Protein AF-A0A2D9DMQ2-F1 (afdb_monomer_lite)

Secondary structure (DSSP, 8-state):
---------------------PPPPHHHHHHHHHHH-GGGGGT--GGGT-EEETTEEE-EEEEE-SS-EEEEETBTTEEEEEEEE-TTS-EEE-S---SSHHHHHT-SSTTTT-EE-SB-SEEGGGEEEETTEEEE----BTTBEETTSTT-GGGSB-EEEEEETTEEEEEEEE-TTGGG--S-EEEEEEEEE-TTS-EEEEEEEEESS----B-EE----

Sequence (221 aa):
MRNVKNTFLATFLVLLALACKEKPSEDEKGVAEIADHPENFYGLEKEKFDTIIDGKEVKLYWIKNDDIAVAFTNYGGRIVGLWVPDKTGKMTDVVVGMNSVSGFANATEPYFGATIGRVGNRIAKGKFTLNGTEYSIPKNNNGNTLHGGNKGFQYVVWEAKQPDDKTLVFTYDSPDMEEGFPGNLEVKVTYSVTDDQSILMEYEATTDKATPVNLTNHAFF

Structure (mmCIF, N/CA/C/O backbone):
data_AF-A0A2D9DMQ2-F1
#
_entry.id   AF-A0A2D9DMQ2-F1
#
loop_
_atom_site.group_PDB
_atom_site.id
_atom_site.type_symbol
_atom_site.label_atom_id
_atom_site.label_alt_id
_atom_site.label_comp_id
_atom_site.label_asym_id
_atom_site.label_entity_id
_atom_site.label_seq_id
_atom_site.pdbx_PDB_ins_code
_atom_site.Cartn_x
_atom_site.Cartn_y
_atom_site.Cartn_z
_atom_site.occupancy
_atom_site.B_iso_or_equiv
_atom_site.auth_seq_id
_atom_site.auth_comp_id
_atom_site.auth_asym_id
_atom_site.auth_atom_id
_atom_site.pdbx_PDB_model_num
ATOM 1 N N . MET A 1 1 ? 84.114 -31.722 -63.356 1.00 42.16 1 MET A N 1
ATOM 2 C CA . MET A 1 1 ? 85.008 -30.661 -62.839 1.00 42.16 1 MET A CA 1
ATOM 3 C C . MET A 1 1 ? 84.248 -29.341 -62.747 1.00 42.16 1 MET A C 1
ATOM 5 O O . MET A 1 1 ? 84.087 -28.693 -63.767 1.00 42.16 1 MET A O 1
ATOM 9 N N . ARG A 1 2 ? 83.768 -28.970 -61.554 1.00 39.53 2 ARG A N 1
ATOM 10 C CA . ARG A 1 2 ? 83.887 -27.637 -60.923 1.00 39.53 2 ARG A CA 1
ATOM 11 C C . ARG A 1 2 ? 82.953 -27.581 -59.710 1.00 39.53 2 ARG A C 1
ATOM 13 O O . ARG A 1 2 ? 81.739 -27.633 -59.842 1.00 39.53 2 ARG A O 1
ATOM 20 N N . ASN A 1 3 ? 83.590 -27.515 -58.544 1.00 40.44 3 ASN A N 1
ATOM 21 C CA . ASN A 1 3 ? 83.036 -27.104 -57.257 1.00 40.44 3 ASN A CA 1
ATOM 22 C C . ASN A 1 3 ? 82.439 -25.697 -57.344 1.00 40.44 3 ASN A C 1
ATOM 24 O O . ASN A 1 3 ? 83.072 -24.877 -58.000 1.00 40.44 3 ASN A O 1
ATOM 28 N N . VAL A 1 4 ? 81.394 -25.401 -56.557 1.00 45.28 4 VAL A N 1
ATOM 29 C CA . VAL A 1 4 ? 81.408 -24.349 -55.513 1.00 45.28 4 VAL A CA 1
ATOM 30 C C . VAL A 1 4 ? 80.403 -24.730 -54.406 1.00 45.28 4 VAL A C 1
ATOM 32 O O . VAL A 1 4 ? 79.340 -25.274 -54.678 1.00 45.28 4 VAL A O 1
ATOM 35 N N . LYS A 1 5 ? 80.823 -24.496 -53.156 1.00 45.88 5 LYS A N 1
ATOM 36 C CA . LYS A 1 5 ? 80.161 -24.760 -51.867 1.00 45.88 5 LYS A CA 1
ATOM 37 C C . LYS A 1 5 ? 79.191 -23.633 -51.451 1.00 45.88 5 LYS A C 1
ATOM 39 O O . LYS A 1 5 ? 79.240 -22.552 -52.025 1.00 45.88 5 LYS A O 1
ATOM 44 N N . ASN A 1 6 ? 78.513 -23.872 -50.319 1.00 38.53 6 ASN A N 1
ATOM 45 C CA . ASN A 1 6 ? 77.805 -22.933 -49.424 1.00 38.53 6 ASN A CA 1
ATOM 46 C C . ASN A 1 6 ? 76.307 -22.781 -49.773 1.00 38.53 6 ASN A C 1
ATOM 48 O O . ASN A 1 6 ? 75.955 -22.733 -50.939 1.00 38.53 6 ASN A O 1
ATOM 52 N N . THR A 1 7 ? 75.343 -22.751 -48.850 1.00 47.03 7 THR A N 1
ATOM 53 C CA . THR A 1 7 ? 75.359 -22.447 -47.412 1.00 47.03 7 THR A CA 1
ATOM 54 C C . THR A 1 7 ? 74.087 -23.036 -46.785 1.00 47.03 7 THR A C 1
ATOM 56 O O . THR A 1 7 ? 73.036 -23.054 -47.418 1.00 47.03 7 THR A O 1
ATOM 59 N N . PHE A 1 8 ? 74.177 -23.477 -45.532 1.00 48.94 8 PHE A N 1
ATOM 60 C CA . PHE A 1 8 ? 73.039 -23.740 -44.648 1.00 48.94 8 PHE A CA 1
ATOM 61 C C . PHE A 1 8 ? 72.160 -22.488 -44.486 1.00 48.94 8 PHE A C 1
ATOM 63 O O . PHE A 1 8 ? 72.692 -21.441 -44.125 1.00 48.94 8 PHE A O 1
ATOM 70 N N . LEU A 1 9 ? 70.836 -22.619 -44.628 1.00 42.34 9 LEU A N 1
ATOM 71 C CA . LEU A 1 9 ? 69.881 -21.877 -43.798 1.00 42.34 9 LEU A CA 1
ATOM 72 C C . LEU A 1 9 ? 68.510 -22.569 -43.822 1.00 42.34 9 LEU A C 1
ATOM 74 O O . LEU A 1 9 ? 67.792 -22.534 -44.816 1.00 42.34 9 LEU A O 1
ATOM 78 N N . ALA A 1 10 ? 68.165 -23.228 -42.717 1.00 48.06 10 ALA A N 1
ATOM 79 C CA . ALA A 1 10 ? 66.819 -23.719 -42.465 1.00 48.06 10 ALA A CA 1
ATOM 80 C C . ALA A 1 10 ? 65.942 -22.524 -42.069 1.00 48.06 10 ALA A C 1
ATOM 82 O O . ALA A 1 10 ? 66.167 -21.909 -41.028 1.00 48.06 10 ALA A O 1
ATOM 83 N N . THR A 1 11 ? 64.963 -22.173 -42.899 1.00 43.91 11 THR A N 1
ATOM 84 C CA . THR A 1 11 ? 63.974 -21.144 -42.565 1.00 43.91 11 THR A CA 1
ATOM 85 C C . THR A 1 11 ? 62.744 -21.828 -41.978 1.00 43.91 11 THR A C 1
ATOM 87 O O . THR A 1 11 ? 61.941 -22.425 -42.690 1.00 43.91 11 THR A O 1
ATOM 90 N N . PHE A 1 12 ? 62.629 -21.776 -40.653 1.00 43.22 12 PHE A N 1
ATOM 91 C CA . PHE A 1 12 ? 61.443 -22.179 -39.904 1.00 43.22 12 PHE A CA 1
ATOM 92 C C . PHE A 1 12 ? 60.404 -21.055 -40.048 1.00 43.22 12 PHE A C 1
ATOM 94 O O . PHE A 1 12 ? 60.559 -19.987 -39.457 1.00 43.22 12 PHE A O 1
ATOM 101 N N . LEU A 1 13 ? 59.379 -21.249 -40.881 1.00 38.81 13 LEU A N 1
ATOM 102 C CA . LEU A 1 13 ? 58.278 -20.294 -41.007 1.00 38.81 13 LEU A CA 1
ATOM 103 C C . LEU A 1 13 ? 57.273 -20.560 -39.874 1.00 38.81 13 LEU A C 1
ATOM 105 O O . LEU A 1 13 ? 56.376 -21.390 -39.999 1.00 38.81 13 LEU A O 1
ATOM 109 N N . VAL A 1 14 ? 57.456 -19.891 -38.735 1.00 44.22 14 VAL A N 1
ATOM 110 C CA . VAL A 1 14 ? 56.459 -19.855 -37.657 1.00 44.22 14 VAL A CA 1
ATOM 111 C C . VAL A 1 14 ? 55.349 -18.896 -38.087 1.00 44.22 14 VAL A C 1
ATOM 113 O O . VAL A 1 14 ? 55.521 -17.680 -38.027 1.00 44.22 14 VAL A O 1
ATOM 116 N N . LEU A 1 15 ? 54.207 -19.427 -38.531 1.00 42.84 15 LEU A N 1
ATOM 117 C CA . LEU A 1 15 ? 52.970 -18.648 -38.603 1.00 42.84 15 LEU A CA 1
ATOM 118 C C . LEU A 1 15 ? 52.468 -18.413 -37.172 1.00 42.84 15 LEU A C 1
ATOM 120 O O . LEU A 1 15 ? 51.809 -19.262 -36.577 1.00 42.84 15 LEU A O 1
ATOM 124 N N . LEU A 1 16 ? 52.794 -17.247 -36.614 1.00 43.09 16 LEU A N 1
ATOM 125 C CA . LEU A 1 16 ? 52.079 -16.684 -35.473 1.00 43.09 16 LEU A CA 1
ATOM 126 C C . LEU A 1 16 ? 50.679 -16.283 -35.949 1.00 43.09 16 LEU A C 1
ATOM 128 O O . LEU A 1 16 ? 50.48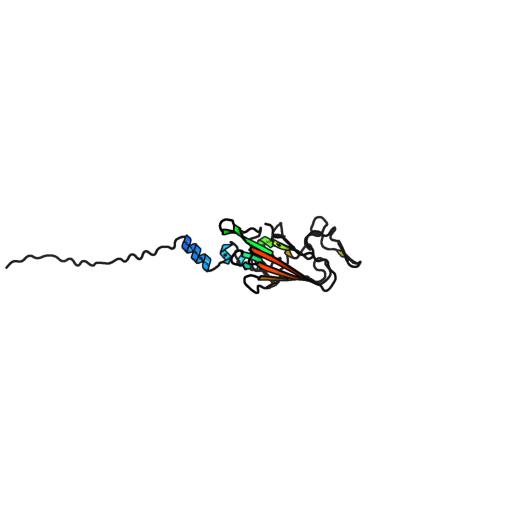1 -15.201 -36.497 1.00 43.09 16 LEU A O 1
ATOM 132 N N . ALA A 1 17 ? 49.701 -17.163 -35.741 1.00 44.16 17 ALA A N 1
ATOM 133 C CA . ALA A 1 17 ? 48.307 -16.755 -35.715 1.00 44.16 17 ALA A CA 1
ATOM 134 C C . ALA A 1 17 ? 48.119 -15.856 -34.483 1.00 44.16 17 ALA A C 1
ATOM 136 O O . ALA A 1 17 ? 47.956 -16.340 -33.362 1.00 44.16 17 ALA A O 1
ATOM 137 N N . LEU A 1 18 ? 48.192 -14.537 -34.680 1.00 42.16 18 LEU A N 1
ATOM 138 C CA . LEU A 1 18 ? 47.637 -13.585 -33.727 1.00 42.16 18 LEU A CA 1
ATOM 139 C C . LEU A 1 18 ? 46.124 -13.809 -33.699 1.00 42.16 18 LEU A C 1
ATOM 141 O O . LEU A 1 18 ? 45.383 -13.280 -34.522 1.00 42.16 18 LEU A O 1
ATOM 145 N N . ALA A 1 19 ? 45.670 -14.624 -32.751 1.00 41.38 19 ALA A N 1
ATOM 146 C CA . ALA A 1 19 ? 44.297 -14.569 -32.295 1.00 41.38 19 ALA A CA 1
ATOM 147 C C . ALA A 1 19 ? 44.114 -13.202 -31.625 1.00 41.38 19 ALA A C 1
ATOM 149 O O . ALA A 1 19 ? 44.483 -13.013 -30.464 1.00 41.38 19 ALA A O 1
ATOM 150 N N . CYS A 1 20 ? 43.588 -12.232 -32.375 1.00 34.97 20 CYS A N 1
ATOM 151 C CA . CYS A 1 20 ? 42.972 -11.053 -31.789 1.00 34.97 20 CYS A CA 1
ATOM 152 C C . CYS A 1 20 ? 41.821 -11.549 -30.915 1.00 34.97 20 CYS A C 1
ATOM 154 O O . CYS A 1 20 ? 40.726 -11.827 -31.392 1.00 34.97 20 CYS A O 1
ATOM 156 N N . LYS A 1 21 ? 42.093 -11.720 -29.623 1.00 46.88 21 LYS A N 1
ATOM 157 C CA . LYS A 1 21 ? 41.050 -11.784 -28.61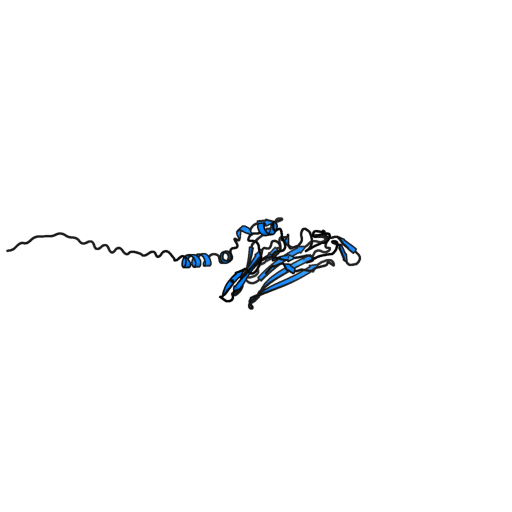2 1.00 46.88 21 LYS A CA 1
ATOM 158 C C . LYS A 1 21 ? 40.558 -10.347 -28.483 1.00 46.88 21 LYS A C 1
ATOM 160 O O . LYS A 1 21 ? 41.133 -9.568 -27.723 1.00 46.88 21 LYS A O 1
ATOM 165 N N . GLU A 1 22 ? 39.594 -9.969 -29.319 1.00 48.53 22 GLU A N 1
ATOM 166 C CA . GLU A 1 22 ? 38.870 -8.718 -29.128 1.00 48.53 22 GLU A CA 1
ATOM 167 C C . GLU A 1 22 ? 38.334 -8.742 -27.696 1.00 48.53 22 GLU A C 1
ATOM 169 O O . GLU A 1 22 ? 37.648 -9.673 -27.269 1.00 48.53 22 GLU A O 1
ATOM 174 N N . LYS A 1 23 ? 38.776 -7.768 -26.896 1.00 46.59 23 LYS A N 1
ATOM 175 C CA . LYS A 1 23 ? 38.095 -7.470 -25.643 1.00 46.59 23 LYS A CA 1
ATOM 176 C C . LYS A 1 23 ? 36.685 -7.055 -26.059 1.00 46.59 23 LYS A C 1
ATOM 178 O O . LYS A 1 23 ? 36.603 -6.187 -26.928 1.00 46.59 23 LYS A O 1
ATOM 183 N N . PRO A 1 24 ? 35.628 -7.620 -25.454 1.00 44.12 24 PRO A N 1
ATOM 184 C CA . PRO A 1 24 ? 34.285 -7.131 -25.711 1.00 44.12 24 PRO A CA 1
ATOM 185 C C . PRO A 1 24 ? 34.290 -5.625 -25.466 1.00 44.12 24 PRO A C 1
ATOM 187 O O . PRO A 1 24 ? 34.904 -5.166 -24.486 1.00 44.12 24 PRO A O 1
ATOM 190 N N . SER A 1 25 ? 33.681 -4.870 -26.378 1.00 40.88 25 SER A N 1
ATOM 191 C CA . SER A 1 25 ? 33.472 -3.440 -26.179 1.00 40.88 25 SER A CA 1
ATOM 192 C C . SER A 1 25 ? 32.701 -3.222 -24.870 1.00 40.88 25 SER A C 1
ATOM 194 O O . SER A 1 25 ? 32.018 -4.123 -24.375 1.00 40.88 25 SER A O 1
ATOM 196 N N . GLU A 1 26 ? 32.831 -2.042 -24.262 1.00 48.12 26 GLU A N 1
ATOM 197 C CA . GLU A 1 26 ? 32.054 -1.706 -23.058 1.00 48.12 26 GLU A CA 1
ATOM 198 C C . GLU A 1 26 ? 30.541 -1.873 -23.298 1.00 48.12 26 GLU A C 1
ATOM 200 O O . GLU A 1 26 ? 29.829 -2.306 -22.394 1.00 48.12 26 GLU A O 1
ATOM 205 N N . ASP A 1 27 ? 30.093 -1.680 -24.544 1.00 42.78 27 ASP A N 1
ATOM 206 C CA . ASP A 1 27 ? 28.718 -1.924 -24.984 1.00 42.78 27 ASP A CA 1
ATOM 207 C C . ASP A 1 27 ? 28.327 -3.416 -24.933 1.00 42.78 27 ASP A C 1
ATOM 209 O O . ASP A 1 27 ? 27.246 -3.753 -24.457 1.00 42.78 27 ASP A O 1
ATOM 213 N N . GLU A 1 28 ? 29.201 -4.340 -25.350 1.00 42.97 28 GLU A N 1
ATOM 214 C CA . GLU A 1 28 ? 28.915 -5.786 -25.322 1.00 42.97 28 GLU A CA 1
ATOM 215 C C . GLU A 1 28 ? 28.949 -6.385 -23.909 1.00 42.97 28 GLU A C 1
ATOM 217 O O . GLU A 1 28 ? 28.201 -7.319 -23.615 1.00 42.97 28 GLU A O 1
ATOM 222 N N . LYS A 1 29 ? 29.780 -5.840 -23.008 1.00 41.59 29 LYS A N 1
ATOM 223 C CA . LYS A 1 29 ? 29.735 -6.208 -21.582 1.00 41.59 29 LYS A CA 1
ATOM 224 C C . LYS A 1 29 ? 28.434 -5.772 -20.925 1.00 41.59 29 LYS A C 1
ATOM 226 O O . LYS A 1 29 ? 27.872 -6.557 -20.167 1.00 41.59 29 LYS A O 1
ATOM 231 N N . GLY A 1 30 ? 27.963 -4.567 -21.252 1.00 42.66 30 GLY A N 1
ATOM 232 C CA . GLY A 1 30 ? 26.652 -4.092 -20.830 1.00 42.66 30 GLY A CA 1
ATOM 233 C C . GLY A 1 30 ? 25.570 -5.074 -21.266 1.00 42.66 30 GLY A C 1
ATOM 234 O O . GLY A 1 30 ? 24.846 -5.591 -20.430 1.00 42.66 30 GLY A O 1
ATOM 235 N N . VAL A 1 31 ? 25.519 -5.429 -22.552 1.00 43.03 31 VAL A N 1
ATOM 236 C CA . VAL A 1 31 ? 24.490 -6.333 -23.107 1.00 43.03 31 VAL A CA 1
ATOM 237 C C . VAL A 1 31 ? 24.514 -7.742 -22.490 1.00 43.03 31 VAL A C 1
ATOM 239 O O . VAL A 1 31 ? 23.454 -8.337 -22.304 1.00 43.03 31 VAL A O 1
ATOM 242 N N . ALA A 1 32 ? 25.686 -8.277 -22.137 1.00 39.81 32 ALA A N 1
ATOM 243 C CA . ALA A 1 32 ? 25.797 -9.598 -21.512 1.00 39.81 32 ALA A CA 1
ATOM 244 C C . ALA A 1 32 ? 25.398 -9.615 -20.019 1.00 39.81 32 ALA A C 1
ATOM 246 O O . ALA A 1 32 ? 24.754 -10.569 -19.593 1.00 39.81 32 ALA A O 1
ATOM 247 N N . GLU A 1 33 ? 25.710 -8.571 -19.235 1.00 37.56 33 GLU A N 1
ATOM 248 C CA . GLU A 1 33 ? 25.197 -8.423 -17.854 1.00 37.56 33 GLU A CA 1
ATOM 249 C C . GLU A 1 33 ? 23.680 -8.171 -17.826 1.00 37.56 33 GLU A C 1
ATOM 251 O O . GLU A 1 33 ? 22.980 -8.654 -16.936 1.00 37.56 33 GLU A O 1
ATOM 256 N N . ILE A 1 34 ? 23.160 -7.461 -18.833 1.00 43.91 34 ILE A N 1
ATOM 257 C CA . ILE A 1 34 ? 21.730 -7.167 -19.012 1.00 43.91 34 ILE A CA 1
ATOM 258 C C . ILE A 1 34 ? 20.894 -8.447 -19.193 1.00 43.91 34 ILE A C 1
ATOM 260 O O . ILE A 1 34 ? 19.733 -8.484 -18.784 1.00 43.91 34 ILE A O 1
ATOM 264 N N . ALA A 1 35 ? 21.464 -9.491 -19.798 1.00 44.84 35 ALA A N 1
ATOM 265 C CA . ALA A 1 35 ? 20.748 -10.725 -20.115 1.00 44.84 35 ALA A CA 1
ATOM 266 C C . ALA A 1 35 ? 20.583 -11.681 -18.918 1.00 44.84 35 ALA A C 1
ATOM 268 O O . ALA A 1 35 ? 19.632 -12.461 -18.912 1.00 44.84 35 ALA A O 1
ATOM 269 N N . ASP A 1 36 ? 21.469 -11.618 -17.917 1.00 41.41 36 ASP A N 1
ATOM 270 C CA . ASP A 1 36 ? 21.452 -12.544 -16.772 1.00 41.41 36 ASP A CA 1
ATOM 271 C C . ASP A 1 36 ? 20.584 -12.040 -15.598 1.00 41.41 36 ASP A C 1
ATOM 273 O O . ASP A 1 36 ? 20.064 -12.860 -14.842 1.00 41.41 36 ASP A O 1
ATOM 277 N N . HIS A 1 37 ? 20.363 -10.719 -15.461 1.00 48.84 37 HIS A N 1
ATOM 278 C CA . HIS A 1 37 ? 19.577 -10.115 -14.366 1.00 48.84 37 HIS A CA 1
ATOM 279 C C . HIS A 1 37 ? 18.815 -8.840 -14.798 1.00 48.84 37 HIS A C 1
ATOM 281 O O . HIS A 1 37 ? 19.264 -7.723 -14.516 1.00 48.84 37 HIS A O 1
ATOM 287 N N . PRO A 1 38 ? 17.637 -8.955 -15.444 1.00 48.62 38 PRO A N 1
ATOM 288 C CA . PRO A 1 38 ? 16.866 -7.799 -15.915 1.00 48.62 38 PRO A CA 1
ATOM 289 C C . PRO A 1 38 ? 16.368 -6.876 -14.784 1.00 48.62 38 PRO A C 1
ATOM 291 O O . PRO A 1 38 ? 16.027 -5.726 -15.045 1.00 48.62 38 PRO A O 1
ATOM 294 N N . GLU A 1 39 ? 16.357 -7.331 -13.526 1.00 52.25 39 GLU A N 1
ATOM 295 C CA . GLU A 1 39 ? 16.009 -6.503 -12.355 1.00 52.25 39 GLU A CA 1
ATOM 296 C C . GLU A 1 39 ? 17.092 -5.483 -11.952 1.00 52.25 39 GLU A C 1
ATOM 298 O O . GLU A 1 39 ? 16.765 -4.440 -11.383 1.00 52.25 39 GLU A O 1
ATOM 303 N N . ASN A 1 40 ? 18.362 -5.705 -12.313 1.00 54.50 40 ASN A N 1
ATOM 304 C CA . ASN A 1 40 ? 19.435 -4.737 -12.046 1.00 54.50 40 ASN A CA 1
ATOM 305 C C . ASN A 1 40 ? 19.391 -3.526 -12.995 1.00 54.50 40 ASN A C 1
ATOM 307 O O . ASN A 1 40 ? 20.018 -2.500 -12.723 1.00 54.50 40 ASN A O 1
ATOM 311 N N . PHE A 1 41 ? 18.618 -3.614 -14.083 1.00 56.47 41 PHE A N 1
ATOM 312 C CA . PHE A 1 41 ? 18.483 -2.568 -15.104 1.00 56.47 41 PHE A CA 1
ATOM 313 C C . PHE A 1 41 ? 17.887 -1.264 -14.554 1.00 56.47 41 PHE A C 1
ATOM 315 O O . PHE A 1 41 ? 18.093 -0.179 -15.096 1.00 56.47 41 PHE A O 1
ATOM 322 N N . TYR A 1 42 ? 17.168 -1.381 -13.445 1.00 74.25 42 TYR A N 1
ATOM 323 C CA . TYR A 1 42 ? 16.416 -0.303 -12.828 1.00 74.25 42 TYR A CA 1
ATOM 324 C C . TYR A 1 42 ? 17.061 0.227 -11.537 1.00 74.25 42 TYR A C 1
ATOM 326 O O . TYR A 1 42 ? 16.472 1.052 -10.844 1.00 74.25 42 TYR A O 1
ATOM 334 N N . GLY A 1 43 ? 18.288 -0.208 -11.217 1.00 83.31 43 GLY A N 1
ATOM 335 C CA . GLY A 1 43 ? 19.068 0.322 -10.092 1.00 83.31 43 GLY A CA 1
ATOM 336 C C . GLY A 1 43 ? 18.556 -0.078 -8.702 1.00 83.31 43 GLY A C 1
ATOM 337 O O . GLY A 1 43 ? 18.944 0.541 -7.709 1.00 83.31 43 GLY A O 1
ATOM 338 N N . LEU A 1 44 ? 17.697 -1.099 -8.619 1.00 92.69 44 LEU A N 1
ATOM 339 C CA . LEU A 1 44 ? 17.220 -1.674 -7.364 1.00 92.69 44 LEU A CA 1
ATOM 340 C C . LEU A 1 44 ? 17.953 -2.985 -7.072 1.00 92.69 44 LEU A C 1
ATOM 342 O O . LEU A 1 44 ? 17.868 -3.938 -7.836 1.00 92.69 44 LEU A O 1
ATOM 346 N N . GLU A 1 45 ? 18.638 -3.040 -5.933 1.00 93.44 45 GLU A N 1
ATOM 347 C CA . GLU A 1 45 ? 19.292 -4.258 -5.445 1.00 93.44 45 GLU A CA 1
ATOM 348 C C . GLU A 1 45 ? 18.293 -5.055 -4.600 1.00 93.44 45 GLU A C 1
ATOM 350 O O . GLU A 1 45 ? 17.852 -4.582 -3.547 1.00 93.44 45 GLU A O 1
ATOM 355 N N . LYS A 1 46 ? 17.924 -6.261 -5.044 1.00 93.12 46 LYS A N 1
ATOM 356 C CA . LYS A 1 46 ? 16.921 -7.110 -4.380 1.00 93.12 46 LYS A CA 1
ATOM 357 C C . LYS A 1 46 ? 17.257 -7.376 -2.910 1.00 93.12 46 LYS A C 1
ATOM 359 O O . LYS A 1 46 ? 16.378 -7.331 -2.052 1.00 93.12 46 LYS A O 1
ATOM 364 N N . GLU A 1 47 ? 18.534 -7.555 -2.598 1.00 95.62 47 GLU A N 1
ATOM 365 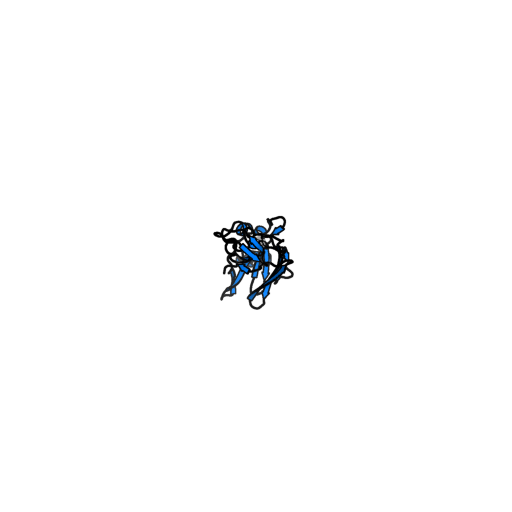C CA . GLU A 1 47 ? 19.046 -7.854 -1.259 1.00 95.62 47 GLU A CA 1
ATOM 366 C C . GLU A 1 47 ? 18.756 -6.725 -0.258 1.00 95.62 47 GLU A C 1
ATOM 368 O O . GLU A 1 47 ? 18.666 -6.962 0.944 1.00 95.62 47 GLU A O 1
ATOM 373 N N . LYS A 1 48 ? 18.560 -5.486 -0.735 1.00 96.75 48 LYS A N 1
ATOM 374 C CA . LYS A 1 48 ? 18.159 -4.341 0.103 1.00 96.75 48 LYS A CA 1
ATOM 375 C C . LYS A 1 48 ? 16.680 -4.366 0.500 1.00 96.75 48 LYS A C 1
ATOM 377 O O . LYS A 1 48 ? 16.245 -3.537 1.311 1.00 96.75 48 LYS A O 1
ATOM 382 N N . PHE A 1 49 ? 15.913 -5.289 -0.072 1.00 97.62 49 PHE A N 1
ATOM 383 C CA . PHE A 1 49 ? 14.512 -5.528 0.245 1.00 97.62 49 PHE A CA 1
ATOM 384 C C . PHE A 1 49 ? 14.279 -6.860 0.955 1.00 97.62 49 PHE A C 1
ATOM 386 O O . PHE A 1 49 ? 13.252 -6.992 1.613 1.00 97.62 49 PHE A O 1
ATOM 393 N N . ASP A 1 50 ? 15.231 -7.791 0.886 1.00 97.31 50 ASP A N 1
ATOM 394 C CA . ASP A 1 50 ? 15.157 -9.088 1.555 1.00 97.31 50 ASP A CA 1
ATOM 395 C C . ASP A 1 50 ? 15.435 -8.942 3.062 1.00 97.31 50 ASP A C 1
ATOM 397 O O . ASP A 1 50 ? 16.573 -8.827 3.521 1.00 97.31 50 ASP A O 1
ATOM 401 N N . THR A 1 51 ? 14.368 -8.924 3.861 1.00 97.62 51 THR A N 1
ATOM 402 C CA . THR A 1 51 ? 14.448 -8.834 5.326 1.00 97.62 51 THR A CA 1
ATOM 403 C C . THR A 1 51 ? 13.248 -9.507 5.994 1.00 97.62 51 THR A C 1
ATOM 405 O O . THR A 1 51 ? 12.353 -10.021 5.326 1.00 97.62 51 THR A O 1
ATOM 408 N N . ILE A 1 52 ? 13.221 -9.513 7.326 1.00 97.75 52 ILE A N 1
ATOM 409 C CA . ILE A 1 52 ? 12.090 -9.979 8.127 1.00 97.75 52 ILE A CA 1
ATOM 410 C C . ILE A 1 52 ? 11.616 -8.832 9.018 1.00 97.75 52 ILE A C 1
ATOM 412 O O . ILE A 1 52 ? 12.392 -8.289 9.806 1.00 97.75 52 ILE A O 1
ATOM 416 N N . ILE A 1 53 ? 10.331 -8.490 8.924 1.00 96.62 53 ILE A N 1
ATOM 417 C CA . ILE A 1 53 ? 9.663 -7.514 9.793 1.00 96.62 53 ILE A CA 1
ATOM 418 C C . ILE A 1 53 ? 8.464 -8.210 10.432 1.00 96.62 53 ILE A C 1
ATOM 420 O O . ILE A 1 53 ? 7.673 -8.845 9.741 1.00 96.62 53 ILE A O 1
ATOM 424 N N . ASP A 1 54 ? 8.364 -8.138 11.762 1.00 93.94 54 ASP A N 1
ATOM 425 C CA . ASP A 1 54 ? 7.296 -8.773 12.548 1.00 93.94 54 ASP A CA 1
ATOM 426 C C . ASP A 1 54 ? 7.084 -10.267 12.218 1.00 93.94 54 ASP A C 1
ATOM 428 O O . ASP A 1 54 ? 5.970 -10.784 12.210 1.00 93.94 54 ASP A O 1
ATOM 432 N N . GLY A 1 55 ? 8.184 -10.976 11.937 1.00 96.81 55 GLY A N 1
ATOM 433 C CA . GLY A 1 55 ? 8.176 -12.406 11.610 1.00 96.81 55 GLY A CA 1
ATOM 434 C C . GLY A 1 55 ? 7.742 -12.743 10.180 1.00 96.81 55 GLY A C 1
ATOM 435 O O . GLY A 1 55 ? 7.657 -13.924 9.852 1.00 96.81 55 GLY A O 1
ATOM 436 N N . LYS A 1 56 ? 7.498 -11.740 9.328 1.00 97.88 56 LYS A N 1
ATOM 437 C CA . LYS A 1 56 ? 7.118 -11.910 7.923 1.00 97.88 56 LYS A CA 1
ATOM 438 C C . LYS A 1 56 ? 8.254 -11.520 6.988 1.00 97.88 56 LYS A C 1
ATOM 440 O O . LYS A 1 56 ? 8.949 -10.532 7.226 1.00 97.88 56 LYS A O 1
ATOM 445 N N . GLU A 1 57 ? 8.421 -12.286 5.915 1.00 98.19 57 GLU A N 1
ATOM 446 C CA . GLU A 1 57 ? 9.393 -11.969 4.871 1.00 98.19 57 GLU A CA 1
ATOM 447 C C . GLU A 1 57 ? 8.958 -10.722 4.101 1.00 98.19 57 GLU A C 1
ATOM 449 O O . GLU A 1 57 ? 7.819 -10.607 3.641 1.00 98.19 57 GLU A O 1
ATOM 454 N N . VAL A 1 58 ? 9.898 -9.803 3.926 1.00 98.69 58 VAL A N 1
ATOM 455 C CA . VAL A 1 58 ? 9.767 -8.654 3.039 1.00 98.69 58 VAL A CA 1
ATOM 456 C C . VAL A 1 58 ? 10.648 -8.899 1.826 1.00 98.69 58 VAL A C 1
ATOM 458 O O . VAL A 1 58 ? 11.762 -9.399 1.976 1.00 98.69 58 VAL A O 1
ATOM 461 N N . LYS A 1 59 ? 10.128 -8.600 0.63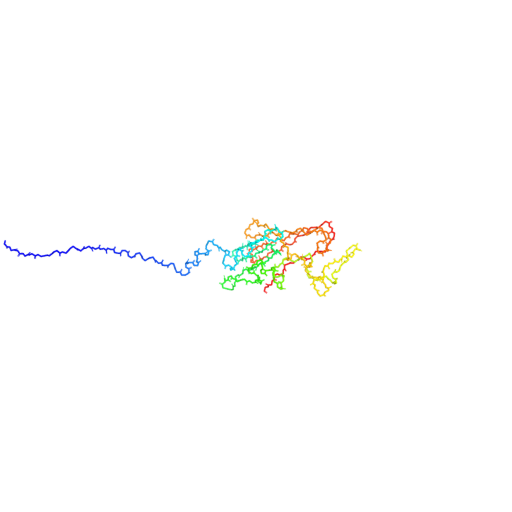4 1.00 98.12 59 LYS A N 1
ATOM 462 C CA . LYS A 1 59 ? 10.812 -8.818 -0.647 1.00 98.12 59 LYS A CA 1
ATOM 463 C C . LYS A 1 59 ? 10.521 -7.691 -1.634 1.00 98.12 59 LYS A C 1
ATOM 465 O O . LYS A 1 59 ? 9.613 -6.877 -1.424 1.00 98.12 59 LYS A O 1
ATOM 470 N N . LEU A 1 60 ? 11.294 -7.682 -2.717 1.00 98.19 60 LEU A N 1
ATOM 471 C CA . LEU A 1 60 ? 11.027 -6.929 -3.940 1.00 98.19 60 LEU A CA 1
ATOM 472 C C . LEU A 1 60 ? 10.261 -7.814 -4.939 1.00 98.19 60 LEU A C 1
ATOM 474 O O . LEU A 1 60 ? 10.600 -8.985 -5.115 1.00 98.19 60 LEU A O 1
ATOM 478 N N . TYR A 1 61 ? 9.258 -7.246 -5.598 1.00 98.12 61 TYR A N 1
ATOM 479 C CA . TYR A 1 61 ? 8.423 -7.888 -6.614 1.00 98.12 61 TYR A CA 1
ATOM 480 C C . TYR A 1 61 ? 8.381 -7.016 -7.865 1.00 98.12 61 TYR A C 1
ATOM 482 O O . TYR A 1 61 ? 8.500 -5.795 -7.769 1.00 98.12 61 TYR A O 1
ATOM 490 N N . TRP A 1 62 ? 8.166 -7.633 -9.023 1.00 97.62 62 TRP A N 1
ATOM 491 C CA . TRP A 1 62 ? 8.112 -6.940 -10.306 1.00 97.62 62 TRP A CA 1
ATOM 492 C C . TRP A 1 62 ? 6.917 -7.407 -11.118 1.00 97.62 62 TRP A C 1
ATOM 494 O O . TRP A 1 62 ? 6.693 -8.607 -11.218 1.00 97.62 62 TRP A O 1
ATOM 504 N N . ILE A 1 63 ? 6.211 -6.475 -11.750 1.00 97.75 63 ILE A N 1
ATOM 505 C CA . ILE A 1 63 ? 5.299 -6.774 -12.862 1.00 97.75 63 ILE A CA 1
ATOM 506 C C . ILE A 1 63 ? 5.705 -5.934 -14.069 1.00 97.75 63 ILE A C 1
ATOM 508 O O . ILE A 1 63 ? 6.179 -4.803 -13.914 1.00 97.75 63 ILE A O 1
ATOM 512 N N . LYS A 1 64 ? 5.554 -6.484 -15.271 1.00 95.88 64 LYS A N 1
ATOM 513 C CA . LYS A 1 64 ? 5.980 -5.828 -16.509 1.00 95.88 64 LYS A CA 1
ATOM 514 C C . LYS A 1 64 ? 5.218 -6.329 -17.728 1.00 95.88 64 LYS A C 1
ATOM 516 O O . LYS A 1 64 ? 4.715 -7.450 -17.756 1.00 95.88 64 LYS A O 1
ATOM 521 N N . ASN A 1 65 ? 5.185 -5.499 -18.755 1.00 92.75 65 ASN A N 1
ATOM 522 C CA . ASN A 1 65 ? 4.880 -5.898 -20.123 1.00 92.75 65 ASN A CA 1
ATOM 523 C C . ASN A 1 65 ? 5.981 -5.344 -21.047 1.00 92.75 65 ASN A C 1
ATOM 525 O O . ASN A 1 65 ? 7.058 -4.985 -20.571 1.00 92.75 65 ASN A O 1
ATOM 529 N N . ASP A 1 66 ? 5.726 -5.304 -22.353 1.00 89.62 66 ASP A N 1
ATOM 530 C CA . ASP A 1 66 ? 6.707 -4.812 -23.327 1.00 89.62 66 ASP A CA 1
ATOM 531 C C . ASP A 1 66 ? 6.955 -3.295 -23.218 1.00 89.62 66 ASP A C 1
ATOM 533 O O . ASP A 1 66 ? 7.988 -2.817 -23.686 1.00 89.62 66 ASP A O 1
ATOM 537 N N . ASP A 1 67 ? 6.049 -2.545 -22.579 1.00 90.44 67 ASP A N 1
ATOM 538 C CA . ASP A 1 67 ? 6.092 -1.084 -22.548 1.00 90.44 67 ASP A CA 1
ATOM 539 C C . ASP A 1 67 ? 6.468 -0.497 -21.182 1.00 90.44 67 ASP A C 1
ATOM 541 O O . ASP A 1 67 ? 7.135 0.532 -21.126 1.00 90.44 67 ASP A O 1
ATOM 545 N N . ILE A 1 68 ? 6.033 -1.103 -20.073 1.00 95.19 68 ILE A N 1
ATOM 546 C CA . ILE A 1 68 ? 6.239 -0.588 -18.713 1.00 95.19 68 ILE A CA 1
ATOM 547 C C . ILE A 1 68 ? 6.724 -1.679 -17.760 1.00 95.19 68 ILE A C 1
ATOM 549 O O . ILE A 1 68 ? 6.396 -2.860 -17.896 1.00 95.19 68 ILE A O 1
ATOM 553 N N . ALA A 1 69 ? 7.470 -1.258 -16.740 1.00 96.31 69 ALA A N 1
ATOM 554 C CA . ALA A 1 69 ? 7.894 -2.112 -15.637 1.00 96.31 69 ALA A CA 1
ATOM 555 C C . ALA A 1 69 ? 7.621 -1.420 -14.305 1.00 96.31 69 ALA A C 1
ATOM 557 O O . ALA A 1 69 ? 7.820 -0.212 -14.169 1.00 96.31 69 ALA A O 1
ATOM 558 N N . VAL A 1 70 ? 7.179 -2.185 -13.312 1.00 97.88 70 VAL A N 1
ATOM 559 C CA . VAL A 1 70 ? 6.810 -1.658 -11.998 1.00 97.88 70 VAL A CA 1
ATOM 560 C C . VAL A 1 70 ? 7.408 -2.535 -10.912 1.00 97.88 70 VAL A C 1
ATOM 562 O O . VAL A 1 70 ? 7.214 -3.752 -10.912 1.00 97.88 70 VAL A O 1
ATOM 565 N N . ALA A 1 71 ? 8.108 -1.903 -9.975 1.00 98.19 71 ALA A N 1
ATOM 566 C CA . ALA A 1 71 ? 8.670 -2.558 -8.805 1.00 98.19 71 ALA A CA 1
ATOM 567 C C . ALA A 1 71 ? 7.781 -2.333 -7.586 1.00 98.19 71 ALA A C 1
ATOM 569 O O . ALA A 1 71 ? 7.258 -1.237 -7.376 1.00 98.19 71 ALA A O 1
ATOM 570 N N . PHE A 1 72 ? 7.683 -3.344 -6.731 1.00 98.69 72 PHE A N 1
ATOM 571 C CA . PHE A 1 72 ? 6.910 -3.296 -5.500 1.00 98.69 72 PHE A CA 1
ATOM 572 C C . PHE A 1 72 ? 7.657 -3.905 -4.327 1.00 98.69 72 PHE A C 1
ATOM 574 O O . PHE A 1 72 ? 8.480 -4.799 -4.492 1.00 98.69 72 PHE A O 1
ATOM 581 N N . THR A 1 73 ? 7.284 -3.504 -3.116 1.00 98.69 73 THR A N 1
ATOM 582 C CA . THR A 1 73 ? 7.607 -4.259 -1.904 1.00 98.69 73 THR A CA 1
ATOM 583 C C . THR A 1 73 ? 6.345 -4.532 -1.101 1.00 98.69 73 THR A C 1
ATOM 585 O O . THR A 1 73 ? 5.446 -3.695 -1.016 1.00 98.69 73 THR A O 1
ATOM 588 N N . ASN A 1 74 ? 6.269 -5.716 -0.495 1.00 98.81 74 ASN A N 1
ATOM 589 C CA . ASN A 1 74 ? 5.138 -6.088 0.350 1.00 98.81 74 ASN A CA 1
ATOM 590 C C . ASN A 1 74 ? 5.160 -5.393 1.723 1.00 98.81 74 ASN A C 1
ATOM 592 O O . ASN A 1 74 ? 4.154 -5.417 2.430 1.00 98.81 74 ASN A O 1
ATOM 596 N N . TYR A 1 75 ? 6.245 -4.706 2.095 1.00 98.75 75 TYR A N 1
ATOM 597 C CA . TYR A 1 75 ? 6.215 -3.773 3.222 1.00 98.75 75 TYR A CA 1
ATOM 598 C C . TYR A 1 75 ? 5.416 -2.519 2.846 1.00 98.75 75 TYR A C 1
ATOM 600 O O . TYR A 1 75 ? 5.845 -1.697 2.039 1.00 98.75 75 TYR A O 1
ATOM 608 N N . GLY A 1 76 ? 4.224 -2.383 3.416 1.00 98.62 76 GLY A N 1
ATOM 609 C CA . GLY A 1 76 ? 3.269 -1.326 3.103 1.00 98.62 76 GLY A CA 1
ATOM 610 C C . GLY A 1 76 ? 2.521 -1.490 1.777 1.00 98.62 76 GLY A C 1
ATOM 611 O O . GLY A 1 76 ? 1.845 -0.545 1.368 1.00 98.62 76 GLY A O 1
ATOM 612 N N . GLY A 1 77 ? 2.670 -2.633 1.087 1.00 98.50 77 GLY A N 1
ATOM 613 C CA . GLY A 1 77 ? 2.070 -2.874 -0.233 1.00 98.50 77 GLY A CA 1
ATOM 614 C C . GLY A 1 77 ? 2.397 -1.735 -1.200 1.00 98.50 77 GLY A C 1
ATOM 615 O O . GLY A 1 77 ? 1.491 -1.062 -1.697 1.00 98.50 77 GLY A O 1
ATOM 616 N N . ARG A 1 78 ? 3.693 -1.430 -1.334 1.00 98.19 78 ARG A N 1
ATOM 617 C CA . ARG A 1 78 ? 4.212 -0.196 -1.933 1.00 98.19 78 ARG A CA 1
ATOM 618 C C . ARG A 1 78 ? 4.605 -0.381 -3.386 1.00 98.19 78 ARG A C 1
ATOM 620 O O . ARG A 1 78 ? 5.263 -1.367 -3.702 1.00 98.19 78 ARG A O 1
ATOM 627 N N . ILE A 1 79 ? 4.336 0.631 -4.207 1.00 98.50 79 ILE A N 1
ATOM 628 C CA . ILE A 1 79 ? 5.080 0.875 -5.447 1.00 98.50 79 ILE A CA 1
ATOM 629 C C . ILE A 1 79 ? 6.447 1.446 -5.053 1.00 98.50 79 ILE A C 1
ATOM 631 O O . ILE A 1 79 ? 6.526 2.445 -4.339 1.00 98.50 79 ILE A O 1
ATOM 635 N N . VAL A 1 80 ? 7.517 0.791 -5.489 1.00 98.06 80 VAL A N 1
ATOM 636 C CA . VAL A 1 80 ? 8.905 1.223 -5.267 1.00 98.06 80 VAL A CA 1
ATOM 637 C C . VAL A 1 80 ? 9.386 2.107 -6.414 1.00 98.06 80 VAL A C 1
ATOM 639 O O . VAL A 1 80 ? 10.093 3.074 -6.157 1.00 98.06 80 VAL A O 1
ATOM 642 N N . GLY A 1 81 ? 8.975 1.797 -7.645 1.00 97.06 81 GLY A N 1
ATOM 643 C CA . GLY A 1 81 ? 9.297 2.562 -8.849 1.00 97.06 81 GLY A CA 1
ATOM 644 C C . GLY A 1 81 ? 8.404 2.153 -10.022 1.00 97.06 81 GLY A C 1
ATOM 645 O O . GLY A 1 81 ? 7.829 1.057 -10.016 1.00 97.06 81 GLY A O 1
ATOM 646 N N . LEU A 1 82 ? 8.279 3.037 -11.011 1.00 97.12 82 LEU A N 1
ATOM 647 C CA . LEU A 1 82 ? 7.500 2.829 -12.235 1.00 97.12 82 LEU A CA 1
ATOM 648 C C . LEU A 1 82 ? 8.301 3.363 -13.417 1.00 97.12 82 LEU A C 1
ATOM 650 O O . LEU A 1 82 ? 8.473 4.571 -13.555 1.00 97.12 82 LEU A O 1
ATOM 654 N N . TRP A 1 83 ? 8.733 2.472 -14.301 1.00 96.31 83 TRP A N 1
ATOM 655 C CA . TRP A 1 83 ? 9.475 2.834 -15.496 1.00 96.31 83 TRP A CA 1
ATOM 656 C C . TRP A 1 83 ? 8.547 2.900 -16.696 1.00 96.31 83 TRP A C 1
ATOM 658 O O . TRP A 1 83 ? 7.898 1.911 -17.039 1.00 96.31 83 TRP A O 1
ATOM 668 N N . VAL A 1 84 ? 8.537 4.063 -17.346 1.00 95.12 84 VAL A N 1
ATOM 669 C CA . VAL A 1 84 ? 7.781 4.338 -18.575 1.00 95.12 84 VAL A CA 1
ATOM 670 C C . VAL A 1 84 ? 8.707 4.925 -19.648 1.00 95.12 84 VAL A C 1
ATOM 672 O O . VAL A 1 84 ? 9.686 5.601 -19.301 1.00 95.12 84 VAL A O 1
ATOM 675 N N . PRO A 1 85 ? 8.446 4.684 -20.943 1.00 93.44 85 PRO A N 1
ATOM 676 C CA . PRO A 1 85 ? 9.277 5.201 -22.019 1.00 93.44 85 PRO A CA 1
ATOM 677 C C . PRO A 1 85 ? 9.042 6.702 -22.211 1.00 93.44 85 PRO A C 1
ATOM 679 O O . PRO A 1 85 ? 7.910 7.180 -22.279 1.00 93.44 85 PRO A O 1
ATOM 682 N N . ASP A 1 86 ? 10.124 7.468 -22.345 1.00 93.06 86 ASP A N 1
ATOM 683 C CA . ASP A 1 86 ? 10.045 8.854 -22.797 1.00 93.06 86 ASP A CA 1
ATOM 684 C C . ASP A 1 86 ? 9.813 8.948 -24.320 1.00 93.06 86 ASP A C 1
ATOM 686 O O . ASP A 1 86 ? 9.722 7.951 -25.038 1.00 93.06 86 ASP A O 1
ATOM 690 N N . LYS A 1 87 ? 9.774 10.172 -24.862 1.00 95.44 87 LYS A N 1
ATOM 691 C CA . LYS A 1 87 ? 9.583 10.420 -26.307 1.00 95.44 87 LYS A CA 1
ATOM 692 C C . LYS A 1 87 ? 10.641 9.780 -27.228 1.00 95.44 87 LYS A C 1
ATOM 694 O O . LYS A 1 87 ? 10.477 9.822 -28.444 1.00 95.44 87 LYS A O 1
ATOM 699 N N . THR A 1 88 ? 11.750 9.286 -26.679 1.00 95.25 88 THR A N 1
ATOM 700 C CA . THR A 1 88 ? 12.837 8.599 -27.394 1.00 95.25 88 THR A CA 1
ATOM 701 C C . THR A 1 88 ? 12.848 7.087 -27.152 1.00 95.25 88 THR A C 1
ATOM 703 O O . THR A 1 88 ? 13.709 6.399 -27.693 1.00 95.25 88 THR A O 1
ATOM 706 N N . GLY A 1 89 ? 11.898 6.567 -26.366 1.00 91.06 89 GLY A N 1
ATOM 707 C CA . GLY A 1 89 ? 11.834 5.163 -25.958 1.00 91.06 89 GLY A CA 1
ATOM 708 C C . GLY A 1 89 ? 12.730 4.827 -24.764 1.00 91.06 89 GLY A C 1
ATOM 709 O O . GLY A 1 89 ? 12.865 3.658 -24.413 1.00 91.06 89 GLY A O 1
ATOM 710 N N . LYS A 1 90 ? 13.361 5.820 -24.124 1.00 92.69 90 LYS A N 1
ATOM 711 C CA . LYS A 1 90 ? 14.191 5.581 -22.942 1.00 92.69 90 LYS A CA 1
ATOM 712 C C . LYS A 1 90 ? 13.301 5.404 -21.712 1.00 92.69 90 LYS A C 1
ATOM 714 O O . LYS A 1 90 ? 12.581 6.327 -21.334 1.00 92.69 90 LYS A O 1
ATOM 719 N N . MET A 1 91 ? 13.419 4.258 -21.046 1.00 92.75 91 MET A N 1
ATOM 720 C CA . MET A 1 91 ? 12.731 3.988 -19.781 1.00 92.75 91 MET A CA 1
ATOM 721 C C . MET A 1 91 ? 13.220 4.927 -18.672 1.00 92.75 91 MET A C 1
ATOM 723 O O . MET A 1 91 ? 14.423 5.027 -18.415 1.00 92.75 91 MET A O 1
ATOM 727 N N . THR A 1 92 ? 12.287 5.608 -18.012 1.00 94.19 92 THR A N 1
ATOM 728 C CA . THR A 1 92 ? 12.549 6.546 -16.912 1.00 94.19 92 THR A CA 1
ATOM 729 C C . THR A 1 92 ? 11.662 6.197 -15.728 1.00 94.19 92 THR A C 1
ATOM 731 O O . THR A 1 92 ? 10.462 6.013 -15.918 1.00 94.19 92 THR A O 1
ATOM 734 N N . ASP A 1 93 ? 12.247 6.113 -14.530 1.00 95.75 93 ASP A N 1
ATOM 735 C CA . ASP A 1 93 ? 11.466 5.995 -13.297 1.00 95.75 93 ASP A CA 1
ATOM 736 C C . ASP A 1 93 ? 10.715 7.305 -13.056 1.00 95.75 93 ASP A C 1
ATOM 738 O O . ASP A 1 93 ? 11.329 8.374 -12.983 1.00 95.75 93 ASP A O 1
ATOM 742 N N . VAL A 1 94 ? 9.393 7.220 -12.967 1.00 96.69 94 VAL A N 1
ATOM 743 C CA . VAL A 1 94 ? 8.504 8.362 -12.737 1.00 96.69 94 VAL A CA 1
ATOM 744 C C . VAL A 1 94 ? 7.848 8.311 -11.363 1.00 96.69 94 VAL A C 1
ATOM 746 O O . VAL A 1 94 ? 6.893 9.040 -11.139 1.00 96.69 94 VAL A O 1
ATOM 749 N N . VAL A 1 95 ? 8.312 7.458 -10.444 1.00 96.81 95 VAL A N 1
ATOM 750 C CA . VAL A 1 95 ? 7.808 7.418 -9.065 1.00 96.81 95 VAL A CA 1
ATOM 751 C C . VAL A 1 95 ? 8.914 7.763 -8.075 1.00 96.81 95 VAL A C 1
ATOM 753 O O . VAL A 1 95 ? 10.032 7.263 -8.142 1.00 96.81 95 VAL A O 1
ATOM 756 N N . VAL A 1 96 ? 8.596 8.610 -7.095 1.00 95.44 96 VAL A N 1
ATOM 757 C CA . VAL A 1 96 ? 9.494 8.860 -5.961 1.00 95.44 96 VAL A CA 1
ATOM 758 C C . VAL A 1 96 ? 9.447 7.666 -5.008 1.00 95.44 96 VAL A C 1
ATOM 760 O O . VAL A 1 96 ? 8.425 7.410 -4.367 1.00 95.44 96 VAL A O 1
ATOM 763 N N . GLY A 1 97 ? 10.576 6.971 -4.878 1.00 92.00 97 GLY A N 1
ATOM 764 C CA . GLY A 1 97 ? 10.734 5.806 -4.012 1.00 92.00 97 GLY A CA 1
ATOM 765 C C . GLY A 1 97 ? 12.046 5.790 -3.227 1.00 92.00 97 GLY A C 1
ATOM 766 O O . GLY A 1 97 ? 12.857 6.715 -3.283 1.00 92.00 97 GLY A O 1
ATOM 767 N N . MET A 1 98 ? 12.245 4.710 -2.472 1.00 94.38 98 MET A N 1
ATOM 768 C CA . MET A 1 98 ? 13.476 4.416 -1.736 1.00 94.38 98 MET A CA 1
ATOM 769 C C . MET A 1 98 ? 14.121 3.156 -2.313 1.00 94.38 98 MET A C 1
ATOM 771 O O . MET A 1 98 ? 13.433 2.232 -2.735 1.00 94.38 98 MET A O 1
ATOM 775 N N . ASN A 1 99 ? 15.446 3.065 -2.251 1.00 94.25 99 ASN A N 1
ATOM 776 C CA . ASN A 1 99 ? 16.203 1.922 -2.775 1.00 94.25 99 ASN A CA 1
ATOM 777 C C . ASN A 1 99 ? 16.363 0.754 -1.776 1.00 94.25 99 ASN A C 1
ATOM 779 O O . ASN A 1 99 ? 17.229 -0.098 -1.966 1.00 94.25 99 ASN A O 1
ATOM 783 N N . SER A 1 100 ? 15.607 0.751 -0.672 1.00 96.44 100 SER A N 1
ATOM 784 C CA . SER A 1 100 ? 15.650 -0.301 0.351 1.00 96.44 100 SER A CA 1
ATOM 785 C C . SER A 1 100 ? 14.430 -0.263 1.273 1.00 96.44 100 SER A C 1
ATOM 787 O O . SER A 1 100 ? 13.838 0.797 1.500 1.00 96.44 100 SER A O 1
ATOM 789 N N . VAL A 1 101 ? 14.111 -1.399 1.904 1.00 97.12 101 VAL A N 1
ATOM 790 C CA . VAL A 1 101 ? 13.066 -1.471 2.948 1.00 97.12 101 VAL A CA 1
ATOM 791 C C . VAL A 1 101 ? 13.440 -0.625 4.162 1.00 97.12 101 VAL A C 1
ATOM 793 O O . VAL A 1 101 ? 12.591 0.070 4.715 1.00 97.12 101 VAL A O 1
ATOM 796 N N . SER A 1 102 ? 14.723 -0.611 4.542 1.00 96.38 102 SER A N 1
ATOM 797 C CA . SER A 1 102 ? 15.226 0.256 5.616 1.00 96.38 102 SER A CA 1
ATOM 798 C C . SER A 1 102 ? 15.018 1.742 5.299 1.00 96.38 102 SER A C 1
ATOM 800 O O . SER A 1 102 ? 14.650 2.516 6.182 1.00 96.38 102 SER A O 1
ATOM 802 N N . GLY A 1 103 ? 15.188 2.140 4.034 1.00 96.69 103 GLY A N 1
ATOM 803 C CA . GLY A 1 103 ? 14.898 3.495 3.568 1.00 96.69 103 GLY A CA 1
ATOM 804 C C . GLY A 1 103 ? 13.433 3.874 3.779 1.00 96.69 103 GLY A C 1
ATOM 805 O O . GLY A 1 103 ? 13.157 4.921 4.355 1.00 96.69 103 GLY A O 1
ATOM 806 N N . PHE A 1 104 ? 12.496 2.998 3.402 1.00 96.75 104 PHE A N 1
ATOM 807 C CA . PHE A 1 104 ? 11.069 3.220 3.661 1.00 96.75 104 PHE A CA 1
ATOM 808 C C . PHE A 1 104 ? 10.730 3.243 5.157 1.00 96.75 104 PHE A C 1
ATOM 810 O O . PHE A 1 104 ? 9.970 4.102 5.598 1.00 96.75 104 PHE A O 1
ATOM 817 N N . ALA A 1 105 ? 11.290 2.326 5.949 1.00 94.94 105 ALA A N 1
ATOM 818 C CA . ALA A 1 105 ? 11.011 2.227 7.382 1.00 94.94 105 ALA A CA 1
ATOM 819 C C . ALA A 1 105 ? 11.498 3.449 8.181 1.00 94.94 105 ALA A C 1
ATOM 821 O O . ALA A 1 105 ? 10.875 3.817 9.174 1.00 94.94 105 ALA A O 1
ATOM 822 N N . ASN A 1 106 ? 12.583 4.087 7.735 1.00 95.19 106 ASN A N 1
ATOM 823 C CA . ASN A 1 106 ? 13.183 5.252 8.391 1.00 95.19 106 ASN A CA 1
ATOM 824 C C . ASN A 1 106 ? 12.836 6.587 7.709 1.00 95.19 106 ASN A C 1
ATOM 826 O O . ASN A 1 106 ? 13.375 7.630 8.090 1.00 95.19 106 ASN A O 1
ATOM 830 N N . ALA A 1 107 ? 11.971 6.574 6.692 1.00 93.88 107 ALA A N 1
ATOM 831 C CA . ALA A 1 107 ? 11.602 7.773 5.957 1.00 93.88 107 ALA A CA 1
ATOM 832 C C . ALA A 1 107 ? 10.858 8.769 6.857 1.00 93.88 107 ALA A C 1
ATOM 834 O O . ALA A 1 107 ? 9.952 8.408 7.608 1.00 93.88 107 ALA A O 1
ATOM 835 N N . THR A 1 108 ? 11.201 10.052 6.737 1.00 92.12 108 THR A N 1
ATOM 836 C CA . THR A 1 108 ? 10.441 11.136 7.379 1.00 92.12 108 THR A CA 1
ATOM 837 C C . THR A 1 108 ? 9.064 11.321 6.746 1.00 92.12 108 THR A C 1
ATOM 839 O O . THR A 1 108 ? 8.126 11.722 7.429 1.00 92.12 108 THR A O 1
ATOM 842 N N . GLU A 1 109 ? 8.951 11.009 5.455 1.00 94.38 109 GLU A N 1
ATOM 843 C CA . GLU A 1 109 ? 7.702 10.912 4.710 1.00 94.38 109 GLU A CA 1
ATOM 844 C C . GLU A 1 109 ? 7.397 9.421 4.461 1.00 94.38 109 GLU A C 1
ATOM 846 O O . GLU A 1 109 ? 7.985 8.806 3.567 1.00 94.38 109 GLU A O 1
ATOM 851 N N . PRO A 1 110 ? 6.545 8.790 5.291 1.00 94.12 110 PRO A N 1
ATOM 852 C CA . PRO A 1 110 ? 6.326 7.351 5.263 1.00 94.12 110 PRO A CA 1
ATOM 853 C C . PRO A 1 110 ? 5.364 6.909 4.158 1.00 94.12 110 PRO A C 1
ATOM 855 O O . PRO A 1 110 ? 5.155 5.706 4.017 1.00 94.12 110 PRO A O 1
ATOM 858 N N . TYR A 1 111 ? 4.740 7.807 3.390 1.00 97.25 111 TYR A N 1
ATOM 859 C CA . TYR A 1 111 ? 3.659 7.423 2.476 1.00 97.25 111 TYR A CA 1
ATOM 860 C C . TYR A 1 111 ? 4.114 7.102 1.050 1.00 97.25 111 TYR A C 1
ATOM 862 O O . TYR A 1 111 ? 3.311 6.556 0.304 1.00 97.25 111 TYR A O 1
ATOM 870 N N . PHE A 1 112 ? 5.379 7.341 0.674 1.00 97.69 112 PHE A N 1
ATOM 871 C CA . PHE A 1 112 ? 5.874 7.079 -0.688 1.00 97.69 112 PHE A CA 1
ATOM 872 C C . PHE A 1 112 ? 5.462 5.699 -1.221 1.00 97.69 112 PHE A C 1
ATOM 874 O O . PHE A 1 112 ? 5.878 4.662 -0.689 1.00 97.69 112 PHE A O 1
ATOM 881 N N . GLY A 1 113 ? 4.591 5.716 -2.235 1.00 97.88 113 GLY A N 1
ATOM 882 C CA . GLY A 1 113 ? 4.113 4.538 -2.959 1.00 97.88 113 GLY A CA 1
ATOM 883 C C . GLY A 1 113 ? 3.214 3.590 -2.168 1.00 97.88 113 GLY A C 1
ATOM 884 O O . GLY A 1 113 ? 2.818 2.566 -2.716 1.00 97.88 113 GLY A O 1
ATOM 885 N N . ALA A 1 114 ? 2.896 3.879 -0.903 1.00 98.62 114 ALA A N 1
ATOM 886 C CA . ALA A 1 114 ? 2.219 2.944 -0.005 1.00 98.62 114 ALA A CA 1
ATOM 887 C C . ALA A 1 114 ? 0.741 2.763 -0.301 1.00 98.62 114 ALA A C 1
ATOM 889 O O . ALA A 1 114 ? 0.044 3.711 -0.663 1.00 98.62 114 ALA A O 1
ATOM 890 N N . THR A 1 115 ? 0.255 1.557 -0.012 1.00 98.75 115 THR A N 1
ATOM 891 C CA . THR A 1 115 ? -1.168 1.330 0.212 1.00 98.75 115 THR A CA 1
ATOM 892 C C . THR A 1 115 ? -1.554 1.937 1.560 1.00 98.75 115 THR A C 1
ATOM 894 O O . THR A 1 115 ? -0.980 1.627 2.605 1.00 98.75 115 THR A O 1
ATOM 897 N N . ILE A 1 116 ? -2.540 2.825 1.535 1.00 98.81 116 ILE A N 1
ATOM 898 C CA . ILE A 1 116 ? -3.009 3.589 2.685 1.00 98.81 116 ILE A CA 1
ATOM 899 C C . ILE A 1 116 ? -4.348 3.036 3.161 1.00 98.81 116 ILE A C 1
ATOM 901 O O . ILE A 1 116 ? -5.293 2.914 2.384 1.00 98.81 116 ILE A O 1
ATOM 905 N N . GLY A 1 117 ? -4.453 2.798 4.466 1.00 98.44 117 GLY A N 1
ATOM 906 C CA . GLY A 1 117 ? -5.682 2.376 5.129 1.00 98.44 117 GLY A CA 1
ATOM 907 C C . GLY A 1 117 ? -5.485 2.208 6.641 1.00 98.44 117 GLY A C 1
ATOM 908 O O . GLY A 1 117 ? -4.382 2.401 7.146 1.00 98.44 117 GLY A O 1
ATOM 909 N N . ARG A 1 118 ? -6.529 1.893 7.415 1.00 98.44 118 ARG A N 1
ATOM 910 C CA . ARG A 1 118 ? -7.897 1.545 6.973 1.00 98.44 118 ARG A CA 1
ATOM 911 C C . ARG A 1 118 ? -8.691 2.708 6.360 1.00 98.44 118 ARG A C 1
ATOM 913 O O . ARG A 1 118 ? -9.505 2.502 5.463 1.00 98.44 118 ARG A O 1
ATOM 920 N N . VAL A 1 119 ? -8.411 3.937 6.800 1.00 98.81 119 VAL A N 1
ATOM 921 C CA . VAL A 1 119 ? -8.985 5.169 6.238 1.00 98.81 119 VAL A CA 1
ATOM 922 C C . VAL A 1 119 ? -7.868 6.120 5.822 1.00 98.81 119 VAL A C 1
ATOM 924 O O . VAL A 1 119 ? -7.109 6.621 6.656 1.00 98.81 119 VAL A O 1
ATOM 927 N N . GLY A 1 120 ? -7.782 6.381 4.520 1.00 98.25 120 GLY A N 1
ATOM 928 C CA . GLY A 1 120 ? -6.933 7.410 3.948 1.00 98.25 120 GLY A CA 1
ATOM 929 C C . GLY A 1 120 ? -7.391 8.821 4.311 1.00 98.25 120 GLY A C 1
ATOM 930 O O . GLY A 1 120 ? -8.576 9.092 4.505 1.00 98.25 120 GLY A O 1
ATOM 931 N N . ASN A 1 121 ? -6.420 9.734 4.359 1.00 98.50 121 ASN A N 1
ATOM 932 C CA . ASN A 1 121 ? -6.570 11.115 4.804 1.00 98.50 121 ASN A CA 1
ATOM 933 C C . ASN A 1 121 ? -6.965 11.219 6.292 1.00 98.50 121 ASN A C 1
ATOM 935 O O . ASN A 1 121 ? -6.544 10.385 7.095 1.00 98.50 121 ASN A O 1
ATOM 939 N N . ARG A 1 122 ? -7.642 12.302 6.693 1.00 98.69 122 ARG A N 1
ATOM 940 C CA . ARG A 1 122 ? -7.816 12.683 8.096 1.00 98.69 122 ARG A CA 1
ATOM 941 C C . ARG A 1 122 ? -9.178 12.313 8.664 1.00 98.69 122 ARG A C 1
ATOM 943 O O . ARG A 1 122 ? -10.204 12.583 8.051 1.00 98.69 122 ARG A O 1
ATOM 950 N N . ILE A 1 123 ? -9.175 11.840 9.910 1.00 98.75 123 ILE A N 1
ATOM 951 C CA . ILE A 1 123 ? -10.361 11.775 10.772 1.00 98.75 123 ILE A CA 1
ATOM 952 C C . ILE A 1 123 ? -10.208 12.823 11.873 1.00 98.75 123 ILE A C 1
ATOM 954 O O . ILE A 1 123 ? -9.260 12.803 12.671 1.00 98.75 123 ILE A O 1
ATOM 958 N N . ALA A 1 124 ? -11.154 13.763 11.902 1.00 98.56 124 ALA A N 1
ATOM 959 C CA . ALA A 1 124 ? -11.128 14.897 12.812 1.00 98.56 124 ALA A CA 1
ATOM 960 C C . ALA A 1 124 ? -11.096 14.430 14.271 1.00 98.56 124 ALA A C 1
ATOM 962 O O . ALA A 1 124 ? -11.898 13.601 14.697 1.00 98.56 124 ALA A O 1
ATOM 963 N N . LYS A 1 125 ? -10.159 14.978 15.051 1.00 98.44 125 LYS A N 1
ATOM 964 C CA . LYS A 1 125 ? -9.998 14.672 16.482 1.00 98.44 125 LYS A CA 1
ATOM 965 C C . LYS A 1 125 ? -9.778 13.185 16.797 1.00 98.44 125 LYS A C 1
ATOM 967 O O . LYS A 1 125 ? -9.906 12.823 17.966 1.00 98.44 125 LYS A O 1
ATOM 972 N N . GLY A 1 126 ? -9.457 12.356 15.796 1.00 98.25 126 GLY A N 1
ATOM 973 C CA . GLY A 1 126 ? -9.327 10.903 15.928 1.00 98.25 126 GLY A CA 1
ATOM 974 C C . GLY A 1 126 ? -10.584 10.238 16.477 1.00 98.25 126 GLY A C 1
ATOM 975 O O . GLY A 1 126 ? -10.490 9.341 17.307 1.00 98.25 126 GLY A O 1
ATOM 976 N N . LYS A 1 127 ? -11.764 10.735 16.095 1.00 98.38 127 LYS A N 1
ATOM 977 C CA . LYS A 1 127 ? -13.045 10.220 16.573 1.00 98.38 127 LYS A CA 1
ATOM 978 C C . LYS A 1 127 ? -14.052 10.117 15.446 1.00 98.38 127 LYS A C 1
ATOM 980 O O . LYS A 1 127 ? -14.125 10.993 14.588 1.00 98.38 127 LYS A O 1
ATOM 985 N N . PHE A 1 128 ? -14.869 9.077 15.504 1.00 98.56 128 PHE A N 1
ATOM 986 C CA . PHE A 1 128 ? -16.046 8.935 14.661 1.00 98.56 128 PHE A CA 1
ATOM 987 C C . PHE A 1 128 ? -17.132 8.171 15.419 1.00 98.56 128 PHE A C 1
ATOM 989 O O . PHE A 1 128 ? -16.850 7.446 16.374 1.00 98.56 128 PHE A O 1
ATOM 996 N N . THR A 1 129 ? -18.380 8.342 14.997 1.00 98.56 129 THR A N 1
ATOM 997 C CA . THR A 1 129 ? -19.520 7.607 15.545 1.00 98.56 129 THR A CA 1
ATOM 998 C C . THR A 1 129 ? -20.070 6.692 14.468 1.00 98.56 129 THR A C 1
ATOM 1000 O O . THR A 1 129 ? -20.343 7.141 13.357 1.00 98.56 129 THR A O 1
ATOM 1003 N N . LEU A 1 130 ? -20.256 5.420 14.802 1.00 98.38 130 LEU A N 1
ATOM 1004 C CA . LEU A 1 130 ? -20.827 4.422 13.909 1.00 98.38 130 LEU A CA 1
ATOM 1005 C C . LEU A 1 130 ? -21.889 3.635 14.668 1.00 98.38 130 LEU A C 1
ATOM 1007 O O . LEU A 1 130 ? -21.631 3.129 15.758 1.00 98.38 130 LEU A O 1
ATOM 1011 N N . ASN A 1 131 ? -23.103 3.583 14.116 1.00 97.62 131 ASN A N 1
ATOM 1012 C CA . ASN A 1 131 ? -24.255 2.913 14.731 1.00 97.62 131 ASN A CA 1
ATOM 1013 C C . ASN A 1 131 ? -24.478 3.309 16.208 1.00 97.62 131 ASN A C 1
ATOM 1015 O O . ASN A 1 131 ? -24.792 2.475 17.051 1.00 97.62 131 ASN A O 1
ATOM 1019 N N . GLY A 1 132 ? -24.277 4.593 16.529 1.00 97.75 132 GLY A N 1
ATOM 1020 C CA . GLY A 1 132 ? -24.461 5.142 17.877 1.00 97.75 132 GLY A CA 1
ATOM 1021 C C . GLY A 1 132 ? -23.312 4.887 18.861 1.00 97.75 132 GLY A C 1
ATOM 1022 O O . GLY A 1 132 ? -23.373 5.387 19.980 1.00 97.75 132 GLY A O 1
ATOM 1023 N N . THR A 1 133 ? -22.255 4.173 18.462 1.00 98.25 133 THR A N 1
ATOM 1024 C CA . THR A 1 133 ? -21.047 3.972 19.279 1.00 98.25 133 THR A CA 1
ATOM 1025 C C . THR A 1 133 ? -19.945 4.933 18.840 1.00 98.25 133 THR A C 1
ATOM 1027 O O . THR A 1 133 ? -19.669 5.060 17.647 1.00 98.25 133 THR A O 1
ATOM 1030 N N . GLU A 1 134 ? -19.330 5.638 19.794 1.00 98.44 134 GLU A N 1
ATOM 1031 C CA . GLU A 1 134 ? -18.158 6.484 19.540 1.00 98.44 134 GLU A CA 1
ATOM 1032 C C . GLU A 1 134 ? -16.880 5.640 19.599 1.00 98.44 134 GLU A C 1
ATOM 1034 O O . GLU A 1 134 ? -16.624 4.948 20.584 1.00 98.44 134 GLU A O 1
ATOM 1039 N N . TYR A 1 135 ? -16.061 5.744 18.557 1.00 98.62 135 TYR A N 1
ATOM 1040 C CA . TYR A 1 135 ? -14.748 5.119 18.459 1.00 98.62 135 TYR A CA 1
ATOM 1041 C C . TYR A 1 135 ? -13.661 6.190 18.539 1.00 98.62 135 TYR A C 1
ATOM 1043 O O . TYR A 1 135 ? -13.828 7.305 18.037 1.00 98.62 135 TYR A O 1
ATOM 1051 N N . SER A 1 136 ? -12.539 5.848 19.173 1.00 98.06 136 SER A N 1
ATOM 1052 C CA . SER A 1 136 ? -11.352 6.701 19.257 1.00 98.06 136 SER A CA 1
ATOM 1053 C C . SER A 1 136 ? -10.168 6.010 18.585 1.00 98.06 136 SER A C 1
ATOM 1055 O O . SER A 1 136 ? -9.832 4.885 18.939 1.00 98.06 136 SER A O 1
ATOM 1057 N N . ILE A 1 137 ? -9.537 6.714 17.650 1.00 97.81 137 ILE A N 1
ATOM 1058 C CA . ILE A 1 137 ? -8.372 6.284 16.869 1.00 97.81 137 ILE A CA 1
ATOM 1059 C C . ILE A 1 137 ? -7.166 7.151 17.279 1.00 97.81 137 ILE A C 1
ATOM 1061 O O . ILE A 1 137 ? -7.351 8.327 17.633 1.00 97.81 137 ILE A O 1
ATOM 1065 N N . PRO A 1 138 ? -5.923 6.634 17.244 1.00 97.88 138 PRO A N 1
ATOM 1066 C CA . PRO A 1 138 ? -4.739 7.414 17.574 1.00 97.88 138 PRO A CA 1
ATOM 1067 C C . PRO A 1 138 ? -4.596 8.704 16.760 1.00 97.88 138 PRO A C 1
ATOM 1069 O O . PRO A 1 138 ? -4.784 8.744 15.542 1.00 97.88 138 PRO A O 1
ATOM 1072 N N . LYS A 1 139 ? -4.237 9.788 17.454 1.00 98.25 139 LYS A N 1
ATOM 1073 C CA . LYS A 1 139 ? -4.038 11.119 16.868 1.00 98.25 139 LYS A CA 1
ATOM 1074 C C . LYS A 1 139 ? -2.574 11.308 16.488 1.00 98.25 139 LYS A C 1
ATOM 1076 O O . LYS A 1 139 ? -1.807 11.892 17.249 1.00 98.25 139 LYS A O 1
ATOM 1081 N N . ASN A 1 140 ? -2.196 10.817 15.3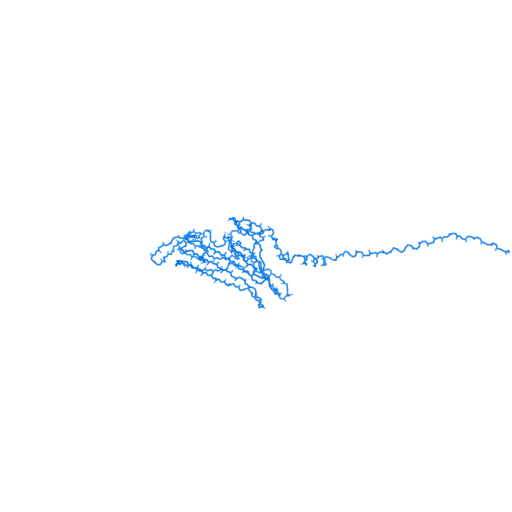19 1.00 97.25 140 ASN A N 1
ATOM 1082 C CA . ASN A 1 140 ? -0.835 10.907 14.789 1.00 97.25 140 ASN A CA 1
ATOM 1083 C C . ASN A 1 140 ? -0.557 12.209 14.009 1.00 97.25 140 ASN A C 1
ATOM 1085 O O . ASN A 1 140 ? 0.561 12.424 13.552 1.00 97.25 140 ASN A O 1
ATOM 1089 N N . ASN A 1 141 ? -1.547 13.093 13.829 1.00 97.81 141 ASN A N 1
ATOM 1090 C CA . ASN A 1 141 ? -1.378 14.300 13.023 1.00 97.81 141 ASN A CA 1
ATOM 1091 C C . ASN A 1 141 ? -2.103 15.517 13.609 1.00 97.81 141 ASN A C 1
ATOM 1093 O O . ASN A 1 141 ? -3.280 15.745 13.333 1.00 97.81 141 ASN A O 1
ATOM 1097 N N . ASN A 1 142 ? -1.386 16.337 14.387 1.00 96.94 142 ASN A N 1
ATOM 1098 C CA . ASN A 1 142 ? -1.862 17.641 14.877 1.00 96.94 142 ASN A CA 1
ATOM 1099 C C . ASN A 1 142 ? -3.258 17.581 15.529 1.00 96.94 142 ASN A C 1
ATOM 1101 O O . ASN A 1 142 ? -4.139 18.389 15.243 1.00 96.94 142 ASN A O 1
ATOM 1105 N N . GLY A 1 143 ? -3.477 16.578 16.383 1.00 97.38 143 GLY A N 1
ATOM 1106 C CA . GLY A 1 143 ? -4.756 16.356 17.058 1.00 97.38 143 GLY A CA 1
ATOM 1107 C C . GLY A 1 143 ? -5.802 15.593 16.238 1.00 97.38 143 GLY A C 1
ATOM 1108 O O . GLY A 1 143 ? -6.863 15.305 16.781 1.00 97.38 143 GLY A O 1
ATOM 1109 N N . ASN A 1 144 ? -5.511 15.219 14.993 1.00 98.62 144 ASN A N 1
ATOM 1110 C CA . ASN A 1 144 ? -6.324 14.349 14.142 1.00 98.62 144 ASN A CA 1
ATOM 1111 C C . ASN A 1 144 ? -5.641 12.990 13.945 1.00 98.62 144 ASN A C 1
ATOM 1113 O O . ASN A 1 144 ? -4.444 12.845 14.198 1.00 98.62 144 ASN A O 1
ATOM 1117 N N . THR A 1 145 ? -6.397 12.018 13.448 1.00 98.69 145 THR A N 1
ATOM 1118 C CA . THR A 1 145 ? -5.834 10.807 12.837 1.00 98.69 145 THR A CA 1
ATOM 1119 C C . THR A 1 145 ? -5.593 11.085 11.364 1.00 98.69 145 THR A C 1
ATOM 1121 O O . THR A 1 145 ? -6.428 11.724 10.732 1.00 98.69 145 THR A O 1
ATOM 1124 N N . LEU A 1 146 ? -4.491 10.594 10.818 1.00 98.62 146 LEU A N 1
ATOM 1125 C CA . LEU A 1 146 ? -4.117 10.633 9.414 1.00 98.62 146 LEU A CA 1
ATOM 1126 C C . LEU A 1 146 ? -3.728 9.220 8.964 1.00 98.62 146 LEU A C 1
ATOM 1128 O O . LEU A 1 146 ? -2.978 8.550 9.671 1.00 98.62 146 LEU A O 1
ATOM 1132 N N . HIS A 1 147 ? -4.203 8.803 7.787 1.00 98.38 147 HIS A N 1
ATOM 1133 C CA . HIS A 1 147 ? -3.737 7.600 7.082 1.00 98.38 147 HIS A CA 1
ATOM 1134 C C . HIS A 1 147 ? -3.723 6.342 7.968 1.00 98.38 147 HIS A C 1
ATOM 1136 O O . HIS A 1 147 ? -2.707 5.671 8.118 1.00 98.38 147 HIS A O 1
ATOM 1142 N N . GLY A 1 148 ? -4.864 6.057 8.597 1.00 97.69 148 GLY A N 1
ATOM 1143 C CA . GLY A 1 148 ? -5.052 4.849 9.402 1.00 97.69 148 GLY A CA 1
ATOM 1144 C C . GLY A 1 148 ? -4.439 4.855 10.804 1.00 97.69 148 GLY A C 1
ATOM 1145 O O . GLY A 1 148 ? -4.757 3.952 11.562 1.00 97.69 148 GLY A O 1
ATOM 1146 N N . GLY A 1 149 ? -3.647 5.862 11.188 1.00 97.75 149 GLY A N 1
ATOM 1147 C CA . GLY A 1 149 ? -3.105 5.981 12.548 1.00 97.75 149 GLY A CA 1
ATOM 1148 C C . GLY A 1 149 ? -1.602 5.708 12.649 1.00 97.75 149 GLY A C 1
ATOM 1149 O O . GLY A 1 149 ? -0.846 5.945 11.707 1.00 97.75 149 GLY A O 1
ATOM 1150 N N . ASN A 1 150 ? -1.146 5.287 13.829 1.00 97.44 150 ASN A N 1
ATOM 1151 C CA . ASN A 1 150 ? 0.280 5.141 14.142 1.00 97.44 150 ASN A CA 1
ATOM 1152 C C . ASN A 1 150 ? 0.927 3.976 13.382 1.00 97.44 150 ASN A C 1
ATOM 1154 O O . ASN A 1 150 ? 2.045 4.115 12.898 1.00 97.44 150 ASN A O 1
ATOM 1158 N N . LYS A 1 151 ? 0.222 2.848 13.274 1.00 96.81 151 LYS A N 1
ATOM 1159 C CA . LYS A 1 151 ? 0.586 1.661 12.497 1.00 96.81 151 LYS A CA 1
ATOM 1160 C C . LYS A 1 151 ? -0.441 1.401 11.390 1.00 96.81 151 LYS A C 1
ATOM 1162 O O . LYS A 1 151 ? -0.981 0.308 11.275 1.00 96.81 151 LYS A O 1
ATOM 1167 N N . GLY A 1 152 ? -0.730 2.429 10.588 1.00 98.06 152 GLY A N 1
ATOM 1168 C CA . GLY A 1 152 ? -1.539 2.275 9.377 1.00 98.06 152 GLY A CA 1
ATOM 1169 C C . GLY A 1 152 ? -0.910 1.307 8.364 1.00 98.06 152 GLY A C 1
ATOM 1170 O O . GLY A 1 152 ? 0.238 0.881 8.508 1.00 98.06 152 GLY A O 1
ATOM 1171 N N . PHE A 1 153 ? -1.654 0.991 7.305 1.00 98.75 153 PHE A N 1
ATOM 1172 C CA . PHE A 1 153 ? -1.293 -0.049 6.329 1.00 98.75 153 PHE A CA 1
ATOM 1173 C C . PHE A 1 153 ? 0.061 0.143 5.634 1.00 98.75 153 PHE A C 1
ATOM 1175 O O . PHE A 1 153 ? 0.655 -0.828 5.173 1.00 98.75 153 PHE A O 1
ATOM 1182 N N . GLN A 1 154 ? 0.593 1.363 5.612 1.00 98.50 154 GLN A N 1
ATOM 1183 C CA . GLN A 1 154 ? 1.929 1.678 5.116 1.00 98.50 154 GLN A CA 1
ATOM 1184 C C . GLN A 1 154 ? 3.073 1.056 5.944 1.00 98.50 154 GLN A C 1
ATOM 1186 O O . GLN A 1 154 ? 4.206 1.013 5.464 1.00 98.50 154 GLN A O 1
ATOM 1191 N N . TYR A 1 155 ? 2.807 0.615 7.178 1.00 98.12 155 TYR A N 1
ATOM 1192 C CA . TYR A 1 155 ? 3.810 0.087 8.111 1.00 98.12 155 TYR A CA 1
ATOM 1193 C C . TYR A 1 155 ? 3.736 -1.429 8.317 1.00 98.12 155 TYR A C 1
ATOM 1195 O O . TYR A 1 155 ? 4.548 -1.974 9.060 1.00 98.12 155 TYR A O 1
ATOM 1203 N N . VAL A 1 156 ? 2.768 -2.114 7.705 1.00 98.50 156 VAL A N 1
ATOM 1204 C CA . VAL A 1 156 ? 2.580 -3.561 7.892 1.00 98.50 156 VAL A CA 1
ATOM 1205 C C . VAL A 1 156 ? 3.170 -4.347 6.729 1.00 98.50 156 VAL A C 1
ATOM 1207 O O . VAL A 1 156 ? 3.315 -3.832 5.620 1.00 98.50 156 VAL A O 1
ATOM 1210 N N . VAL A 1 157 ? 3.506 -5.612 6.970 1.00 98.75 157 VAL A N 1
ATOM 1211 C CA . VAL A 1 157 ? 3.934 -6.530 5.909 1.00 98.75 157 VAL A CA 1
ATOM 1212 C C . VAL A 1 157 ? 2.715 -7.268 5.363 1.00 98.75 157 VAL A C 1
ATOM 1214 O O . VAL A 1 157 ? 2.066 -8.046 6.073 1.00 98.75 157 VAL A O 1
ATOM 1217 N N . TRP A 1 158 ? 2.419 -7.007 4.094 1.00 98.88 158 TRP A N 1
ATOM 1218 C CA . TRP A 1 158 ? 1.359 -7.659 3.337 1.00 98.88 158 TRP A CA 1
ATOM 1219 C C . TRP A 1 158 ? 1.812 -9.050 2.891 1.00 98.88 158 TRP A C 1
ATOM 1221 O O . TRP A 1 158 ? 2.987 -9.268 2.581 1.00 98.88 158 TRP A O 1
ATOM 1231 N N . GLU A 1 159 ? 0.873 -9.987 2.815 1.00 98.75 159 GLU A N 1
ATOM 1232 C CA . GLU A 1 159 ? 1.108 -11.218 2.063 1.00 98.75 159 GLU A CA 1
ATOM 1233 C C . GLU A 1 159 ? 1.092 -10.884 0.573 1.00 98.75 159 GLU A C 1
ATOM 1235 O O . GLU A 1 159 ? 0.283 -10.069 0.130 1.00 98.75 159 GLU A O 1
ATOM 1240 N N . ALA A 1 160 ? 1.986 -11.495 -0.200 1.00 98.62 160 ALA A N 1
ATOM 1241 C CA . ALA A 1 160 ? 2.136 -11.214 -1.620 1.00 98.62 160 ALA A CA 1
ATOM 1242 C C . ALA A 1 160 ? 2.026 -12.495 -2.441 1.00 98.62 160 ALA A C 1
ATOM 1244 O O . ALA A 1 160 ? 2.676 -13.501 -2.151 1.00 98.62 160 ALA A O 1
ATOM 1245 N N . LYS A 1 161 ? 1.228 -12.440 -3.505 1.00 98.62 161 LYS A N 1
ATOM 1246 C CA . LYS A 1 161 ? 1.107 -13.510 -4.489 1.00 98.62 161 LYS A CA 1
ATOM 1247 C C . LYS A 1 161 ? 1.248 -12.935 -5.887 1.00 98.62 161 LYS A C 1
ATOM 1249 O O . LYS A 1 161 ? 0.479 -12.068 -6.288 1.00 98.62 161 LYS A O 1
ATOM 1254 N N . GLN A 1 162 ? 2.189 -13.484 -6.639 1.00 98.12 162 GLN A N 1
ATOM 1255 C CA . GLN A 1 162 ? 2.432 -13.134 -8.030 1.00 98.12 162 GLN A CA 1
ATOM 1256 C C . GLN A 1 162 ? 2.022 -14.318 -8.918 1.00 98.12 162 GLN A C 1
ATOM 1258 O O . GLN A 1 162 ? 2.776 -15.287 -9.017 1.00 98.12 162 GLN A O 1
ATOM 1263 N N . PRO A 1 163 ? 0.794 -14.331 -9.469 1.00 97.62 163 PRO A N 1
ATOM 1264 C CA . PRO A 1 163 ? 0.335 -15.434 -10.313 1.00 97.62 163 PRO A CA 1
ATOM 1265 C C . PRO A 1 163 ? 1.037 -15.493 -11.679 1.00 97.62 163 PRO A C 1
ATOM 1267 O O . PRO A 1 163 ? 1.124 -16.580 -12.247 1.00 97.62 163 PRO A O 1
ATOM 1270 N N . ASP A 1 164 ? 1.527 -14.361 -12.189 1.00 97.06 164 ASP A N 1
ATOM 1271 C CA . ASP A 1 164 ? 2.224 -14.230 -13.471 1.00 97.06 164 ASP A CA 1
ATOM 1272 C C . ASP A 1 164 ? 3.122 -12.974 -13.492 1.00 97.06 164 ASP A C 1
ATOM 1274 O O . ASP A 1 164 ? 3.225 -12.243 -12.506 1.00 97.06 164 ASP A O 1
ATOM 1278 N N . ASP A 1 165 ? 3.779 -12.711 -14.622 1.00 95.69 165 ASP A N 1
ATOM 1279 C CA . ASP A 1 165 ? 4.695 -11.572 -14.788 1.00 95.69 165 ASP A CA 1
ATOM 1280 C C . ASP A 1 165 ? 3.984 -10.212 -14.917 1.00 95.69 165 ASP A C 1
ATOM 1282 O O . ASP A 1 165 ? 4.647 -9.175 -14.912 1.00 95.69 165 ASP A O 1
ATOM 1286 N N . LYS A 1 166 ? 2.650 -10.185 -15.042 1.00 97.50 166 LYS A N 1
ATOM 1287 C CA . LYS A 1 166 ? 1.851 -8.966 -15.241 1.00 97.50 166 LYS A CA 1
ATOM 1288 C C . LYS A 1 166 ? 1.017 -8.579 -14.020 1.00 97.50 166 LYS A C 1
ATOM 1290 O O . LYS A 1 166 ? 0.522 -7.455 -13.984 1.00 97.50 166 LYS A O 1
ATOM 1295 N N . THR A 1 167 ? 0.869 -9.465 -13.036 1.00 98.56 167 THR A N 1
ATOM 1296 C CA . THR A 1 167 ? -0.086 -9.308 -11.932 1.00 98.56 167 THR A CA 1
ATOM 1297 C C . THR A 1 167 ? 0.567 -9.552 -10.576 1.00 98.56 167 THR A C 1
ATOM 1299 O O . THR A 1 167 ? 1.238 -10.560 -10.367 1.00 98.56 167 THR A O 1
ATOM 1302 N N . LEU A 1 168 ? 0.298 -8.674 -9.611 1.00 98.88 168 LEU A N 1
ATOM 1303 C CA . LEU A 1 168 ? 0.711 -8.818 -8.218 1.00 98.88 168 LEU A CA 1
ATOM 1304 C C . LEU A 1 168 ? -0.479 -8.572 -7.295 1.00 98.88 168 LEU A C 1
ATOM 1306 O O . LEU A 1 168 ? -1.161 -7.557 -7.395 1.00 98.88 168 LEU A O 1
ATOM 1310 N N . VAL A 1 169 ? -0.716 -9.498 -6.373 1.00 98.94 169 VAL A N 1
ATOM 1311 C CA . VAL A 1 169 ? -1.809 -9.423 -5.403 1.00 98.94 169 VAL A CA 1
ATOM 1312 C C . VAL A 1 169 ? -1.223 -9.292 -4.007 1.00 98.94 169 VAL A C 1
ATOM 1314 O O . VAL A 1 169 ? -0.490 -10.178 -3.562 1.00 98.94 169 VAL A O 1
ATOM 1317 N N . PHE A 1 170 ? -1.580 -8.221 -3.305 1.00 98.94 17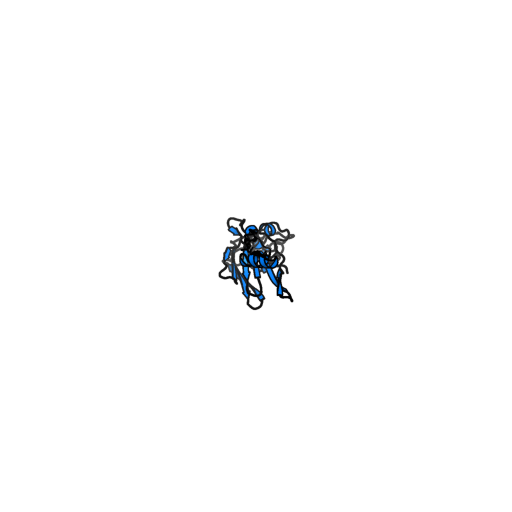0 PHE A N 1
ATOM 1318 C CA . PHE A 1 170 ? -1.320 -8.070 -1.878 1.00 98.94 170 PHE A CA 1
ATOM 1319 C C . PHE A 1 170 ? -2.576 -8.355 -1.067 1.00 98.94 170 PHE A C 1
ATOM 1321 O O . PHE A 1 170 ? -3.657 -7.880 -1.414 1.00 98.94 170 PHE A O 1
ATOM 1328 N N . THR A 1 171 ? -2.431 -9.077 0.042 1.00 98.88 171 THR A N 1
ATOM 1329 C CA . THR A 1 171 ? -3.510 -9.285 1.014 1.00 98.88 171 THR A CA 1
ATOM 1330 C C . THR A 1 171 ? -3.073 -8.943 2.431 1.00 98.88 171 THR A C 1
ATOM 1332 O O . THR A 1 171 ? -1.933 -9.208 2.823 1.00 98.88 171 THR A O 1
ATOM 1335 N N . TYR A 1 172 ? -3.983 -8.356 3.204 1.00 98.88 172 TYR A N 1
ATOM 1336 C CA . TYR A 1 172 ? -3.768 -8.041 4.610 1.00 98.88 172 TYR A CA 1
ATOM 1337 C C . TYR A 1 172 ? -5.049 -8.235 5.416 1.00 98.88 172 TYR A C 1
ATOM 1339 O O . TYR A 1 172 ? -6.095 -7.691 5.064 1.00 98.88 172 TYR A O 1
ATOM 1347 N N . ASP A 1 173 ? -4.927 -8.965 6.522 1.00 98.69 173 ASP A N 1
ATOM 1348 C CA . ASP A 1 173 ? -5.997 -9.165 7.491 1.00 98.69 173 ASP A CA 1
ATOM 1349 C C . ASP A 1 173 ? -5.790 -8.189 8.648 1.00 98.69 173 ASP A C 1
ATOM 1351 O O . ASP A 1 173 ? -4.933 -8.385 9.510 1.00 98.69 173 ASP A O 1
ATOM 1355 N N . SER A 1 174 ? -6.568 -7.111 8.648 1.00 98.75 174 SER A N 1
ATOM 1356 C CA . SER A 1 174 ? -6.565 -6.087 9.689 1.00 98.75 174 SER A CA 1
ATOM 1357 C C . SER A 1 174 ? -7.531 -6.516 10.802 1.00 98.75 174 SER A C 1
ATOM 1359 O O . SER A 1 174 ? -8.748 -6.494 10.582 1.00 98.75 174 SER A O 1
ATOM 1361 N N . PRO A 1 175 ? -7.046 -6.939 11.984 1.00 98.62 175 PRO A N 1
ATOM 1362 C CA . PRO A 1 175 ? -7.907 -7.486 13.024 1.00 98.62 175 PRO A CA 1
ATOM 1363 C C . PRO A 1 175 ? -8.868 -6.438 13.601 1.00 98.62 175 PRO A C 1
ATOM 1365 O O . PRO A 1 175 ? -8.665 -5.225 13.489 1.00 98.62 175 PRO A O 1
ATOM 1368 N N . ASP A 1 176 ? -9.926 -6.919 14.256 1.00 98.81 176 ASP A N 1
ATOM 1369 C CA . ASP A 1 176 ? -10.846 -6.083 15.027 1.00 98.81 176 ASP A CA 1
ATOM 1370 C C . ASP A 1 176 ? -10.075 -5.187 16.005 1.00 98.81 176 ASP A C 1
ATOM 1372 O O . ASP A 1 176 ? -9.206 -5.645 16.750 1.00 98.81 176 ASP A O 1
ATOM 1376 N N . MET A 1 177 ? -10.423 -3.902 16.010 1.00 98.44 177 MET A N 1
ATOM 1377 C CA . MET A 1 177 ? -9.805 -2.854 16.820 1.00 98.44 177 MET A CA 1
ATOM 1378 C C . MET A 1 177 ? -8.344 -2.531 16.479 1.00 98.44 177 MET A C 1
ATOM 1380 O O . MET A 1 177 ? -7.705 -1.798 17.241 1.00 98.44 177 MET A O 1
ATOM 1384 N N . GLU A 1 178 ? -7.814 -2.973 15.333 1.00 98.69 178 GLU A N 1
ATOM 1385 C CA . GLU A 1 178 ? -6.532 -2.467 14.834 1.00 98.69 178 GLU A CA 1
ATOM 1386 C C . GLU A 1 178 ? -6.594 -0.943 14.664 1.00 98.69 178 GLU A C 1
ATOM 1388 O O . GLU A 1 178 ? -7.522 -0.406 14.057 1.00 98.69 178 GLU A O 1
ATOM 1393 N N . GLU A 1 179 ? -5.644 -0.234 15.282 1.00 98.44 179 GLU A N 1
ATOM 1394 C CA . GLU A 1 179 ? -5.643 1.234 15.401 1.00 98.44 179 GLU A CA 1
ATOM 1395 C C . GLU A 1 179 ? -6.966 1.822 15.954 1.00 98.44 179 GLU A C 1
ATOM 1397 O O . GLU A 1 179 ? -7.218 3.016 15.858 1.00 98.44 179 GLU A O 1
ATOM 1402 N N . GLY A 1 180 ? -7.824 1.019 16.590 1.00 98.31 180 GLY A N 1
ATOM 1403 C CA . GLY A 1 180 ? -9.120 1.452 17.119 1.00 98.31 180 GLY A CA 1
ATOM 1404 C C . GLY A 1 180 ? -10.296 1.379 16.135 1.00 98.31 180 GLY A C 1
ATOM 1405 O O . GLY A 1 180 ? -11.391 1.828 16.482 1.00 98.31 180 GLY A O 1
ATOM 1406 N N . PHE A 1 181 ? -10.113 0.815 14.935 1.00 98.69 181 PHE A N 1
ATOM 1407 C CA . PHE A 1 181 ? -11.202 0.590 13.978 1.00 98.69 181 PHE A CA 1
ATOM 1408 C C . PHE A 1 181 ? -11.927 -0.743 14.250 1.00 98.69 181 PHE A C 1
ATOM 1410 O O . PHE A 1 181 ? -11.272 -1.779 14.319 1.00 98.69 181 PHE A O 1
ATOM 1417 N N . PRO A 1 182 ? -13.269 -0.770 14.364 1.00 98.69 182 PRO A N 1
ATOM 1418 C CA . PRO A 1 182 ? -14.011 -2.006 14.619 1.00 98.69 182 PRO A CA 1
ATOM 1419 C C . PRO A 1 182 ? -14.041 -2.925 13.394 1.00 98.69 182 PRO A C 1
ATOM 1421 O O . PRO A 1 182 ? -13.993 -2.447 12.266 1.00 98.69 182 PRO A O 1
ATOM 1424 N N . GLY A 1 183 ? -14.221 -4.220 13.613 1.00 98.69 183 GLY A N 1
ATOM 1425 C CA . GLY A 1 183 ? -14.351 -5.249 12.584 1.00 98.69 183 GLY A CA 1
ATOM 1426 C C . GLY A 1 183 ? -13.010 -5.784 12.110 1.00 98.69 183 GLY A C 1
ATOM 1427 O O . GLY A 1 183 ? -12.084 -5.010 11.843 1.00 98.69 183 GLY A O 1
ATOM 1428 N N . ASN A 1 184 ? -12.935 -7.107 11.974 1.00 98.88 184 ASN A N 1
ATOM 1429 C CA . ASN A 1 184 ? -11.900 -7.725 11.159 1.00 98.88 184 ASN A CA 1
ATOM 1430 C C . ASN A 1 184 ? -12.134 -7.273 9.716 1.00 98.88 184 ASN A C 1
ATOM 1432 O O . ASN A 1 184 ? -13.276 -7.254 9.248 1.00 98.88 184 ASN A O 1
ATOM 1436 N N . LEU A 1 185 ? -11.076 -6.858 9.034 1.00 98.88 185 LEU A N 1
ATOM 1437 C CA . LEU A 1 185 ? -11.127 -6.398 7.657 1.00 98.88 185 LEU A CA 1
ATOM 1438 C C . LEU A 1 185 ? -10.080 -7.158 6.851 1.00 98.88 185 LEU A C 1
ATOM 1440 O O . LEU A 1 185 ? -8.883 -6.948 7.034 1.00 98.88 185 LEU A O 1
ATOM 1444 N N . GLU A 1 186 ? -10.547 -8.004 5.948 1.00 98.88 186 GLU A N 1
ATOM 1445 C CA . GLU A 1 186 ? -9.717 -8.632 4.928 1.00 98.88 186 GLU A CA 1
ATOM 1446 C C . GLU A 1 186 ? -9.597 -7.640 3.771 1.00 98.88 186 GLU A C 1
ATOM 1448 O O . GLU A 1 186 ? -10.605 -7.137 3.263 1.00 98.88 186 GLU A O 1
ATOM 1453 N N . VAL A 1 187 ? -8.372 -7.320 3.370 1.00 98.88 187 VAL A N 1
ATOM 1454 C CA . VAL A 1 187 ? -8.095 -6.384 2.279 1.00 98.88 187 VAL A CA 1
ATOM 1455 C C . VAL A 1 187 ? -7.280 -7.089 1.217 1.00 98.88 187 VAL A C 1
ATOM 1457 O O . VAL A 1 187 ? -6.298 -7.762 1.523 1.00 98.88 187 VAL A O 1
ATOM 1460 N N . LYS A 1 188 ? -7.658 -6.884 -0.041 1.00 98.88 188 LYS A N 1
ATOM 1461 C CA . LYS A 1 188 ? -6.930 -7.359 -1.210 1.00 98.88 188 LYS A CA 1
ATOM 1462 C C . LYS A 1 188 ? -6.706 -6.195 -2.165 1.00 98.88 188 LYS A C 1
ATOM 1464 O O . LYS A 1 188 ? -7.648 -5.482 -2.507 1.00 98.88 188 LYS A O 1
ATOM 1469 N N . VAL A 1 189 ? -5.461 -6.021 -2.590 1.00 98.88 189 VAL A N 1
ATOM 1470 C CA . VAL A 1 189 ? -5.087 -5.058 -3.625 1.00 98.88 189 VAL A CA 1
ATOM 1471 C C . VAL A 1 189 ? -4.439 -5.812 -4.771 1.00 98.88 189 VAL A C 1
ATOM 1473 O O . VAL A 1 189 ? -3.399 -6.445 -4.587 1.00 98.88 189 VAL A O 1
ATOM 1476 N N . THR A 1 190 ? -5.056 -5.748 -5.944 1.00 98.88 190 THR A N 1
ATOM 1477 C CA . THR A 1 190 ? -4.519 -6.342 -7.168 1.00 98.88 190 THR A CA 1
ATOM 1478 C C . THR A 1 190 ? -3.925 -5.237 -8.026 1.00 98.88 190 THR A C 1
ATOM 1480 O O . THR A 1 190 ? -4.618 -4.295 -8.405 1.00 98.88 190 THR A O 1
ATOM 1483 N N . TYR A 1 191 ? -2.641 -5.367 -8.332 1.00 98.75 191 TYR A N 1
ATOM 1484 C CA . TYR A 1 191 ? -1.937 -4.552 -9.307 1.00 98.75 191 TYR A CA 1
ATOM 1485 C C . TYR A 1 191 ? -1.756 -5.362 -10.585 1.00 98.75 191 TYR A C 1
ATOM 1487 O O . TYR A 1 191 ? -1.302 -6.506 -10.528 1.00 98.75 191 TYR A O 1
ATOM 1495 N N . SER A 1 192 ? -2.079 -4.775 -11.733 1.00 98.25 192 SER A N 1
ATOM 1496 C CA . SER A 1 192 ? -1.777 -5.375 -13.033 1.00 98.25 192 SER A CA 1
ATOM 1497 C C . SER A 1 192 ? -1.295 -4.337 -14.036 1.00 98.25 192 SER A C 1
ATOM 1499 O O . SER A 1 192 ? -1.683 -3.171 -13.966 1.00 98.25 192 SER A O 1
ATOM 1501 N N . VAL A 1 193 ? -0.433 -4.756 -14.961 1.00 97.44 193 VAL A N 1
ATOM 1502 C CA . VAL A 1 193 ? -0.070 -3.948 -16.132 1.00 97.44 193 VAL A CA 1
ATOM 1503 C C . VAL A 1 193 ? -0.912 -4.361 -17.333 1.00 97.44 193 VAL A C 1
ATOM 1505 O O . VAL A 1 193 ? -1.057 -5.547 -17.636 1.00 97.44 193 VAL A O 1
ATOM 1508 N N . THR A 1 194 ? -1.474 -3.374 -18.018 1.00 92.94 194 THR A N 1
ATOM 1509 C CA . THR A 1 194 ? -2.333 -3.554 -19.193 1.00 92.94 194 THR A CA 1
ATOM 1510 C C . THR A 1 194 ? -1.567 -3.236 -20.471 1.00 92.94 194 THR A C 1
ATOM 1512 O O . THR A 1 194 ? -0.569 -2.520 -20.454 1.00 92.94 194 THR A O 1
ATOM 1515 N N . ASP A 1 195 ? -2.034 -3.749 -21.608 1.00 89.50 195 ASP A N 1
ATOM 1516 C CA . ASP A 1 195 ? -1.358 -3.569 -22.904 1.00 89.50 195 ASP A CA 1
ATOM 1517 C C . ASP A 1 195 ? -1.412 -2.115 -23.438 1.00 89.50 195 ASP A C 1
ATOM 1519 O O . ASP A 1 195 ? -0.844 -1.817 -24.482 1.00 89.50 195 ASP A O 1
ATOM 1523 N N . ASP A 1 196 ? -2.089 -1.195 -22.743 1.00 90.25 196 ASP A N 1
ATOM 1524 C CA . ASP A 1 196 ? -2.184 0.231 -23.085 1.00 90.25 196 ASP A CA 1
ATOM 1525 C C . ASP A 1 196 ? -1.290 1.129 -22.209 1.00 90.25 196 ASP A C 1
ATOM 1527 O O . ASP A 1 196 ? -1.607 2.299 -22.001 1.00 90.25 196 ASP A O 1
ATOM 1531 N N . GLN A 1 197 ? -0.164 0.595 -21.714 1.00 88.06 197 GLN A N 1
ATOM 1532 C CA . GLN A 1 197 ? 0.795 1.307 -20.850 1.00 88.06 197 GLN A CA 1
ATOM 1533 C C . GLN A 1 197 ? 0.209 1.780 -19.510 1.00 88.06 197 GLN A C 1
ATOM 1535 O O . GLN A 1 197 ? 0.703 2.744 -18.920 1.00 88.06 197 GLN A O 1
ATOM 1540 N N . SER A 1 198 ? -0.816 1.096 -18.996 1.00 92.62 198 SER A N 1
ATOM 1541 C CA . SER A 1 198 ? -1.428 1.450 -17.715 1.00 92.62 198 SER A CA 1
ATOM 1542 C C . SER A 1 198 ? -1.074 0.465 -16.608 1.00 92.62 198 SER A C 1
ATOM 1544 O O . SER A 1 198 ? -0.865 -0.729 -16.823 1.00 92.62 198 SER A O 1
ATOM 1546 N N . ILE A 1 199 ? -1.059 0.988 -15.385 1.00 96.00 199 ILE A N 1
ATOM 1547 C CA . ILE A 1 199 ? -1.135 0.201 -14.159 1.00 96.00 199 ILE A CA 1
ATOM 1548 C C . ILE A 1 199 ? -2.564 0.283 -13.622 1.00 96.00 199 ILE A C 1
ATOM 1550 O O . ILE A 1 199 ? -3.058 1.363 -13.290 1.00 96.00 199 ILE A O 1
ATOM 1554 N N . LEU A 1 200 ? -3.234 -0.860 -13.528 1.00 97.56 200 LEU A N 1
ATOM 1555 C CA . LEU A 1 200 ? -4.542 -0.986 -12.900 1.00 97.56 200 LEU A CA 1
ATOM 1556 C C . LEU A 1 200 ? -4.362 -1.363 -11.426 1.00 97.56 200 LEU A C 1
ATOM 1558 O O . LEU A 1 200 ? -3.595 -2.269 -11.101 1.00 97.56 200 LEU A O 1
ATOM 1562 N N . MET A 1 201 ? -5.074 -0.660 -10.543 1.00 98.44 201 MET A N 1
ATOM 1563 C CA . MET A 1 201 ? -5.093 -0.913 -9.100 1.00 98.44 201 MET A CA 1
ATOM 1564 C C . MET A 1 201 ? -6.529 -1.194 -8.664 1.00 98.44 201 MET A C 1
ATOM 1566 O O . MET A 1 201 ? -7.378 -0.300 -8.693 1.00 98.44 201 MET A O 1
ATOM 1570 N N . GLU A 1 202 ? -6.801 -2.420 -8.243 1.00 98.69 202 GLU A N 1
ATOM 1571 C CA . GLU A 1 202 ? -8.126 -2.848 -7.799 1.00 98.69 202 GLU A CA 1
ATOM 1572 C C . GLU A 1 202 ? -8.104 -3.113 -6.299 1.00 98.69 202 GLU A C 1
ATOM 1574 O O . GLU A 1 202 ? -7.262 -3.861 -5.804 1.00 98.69 202 GLU A O 1
ATOM 1579 N N . TYR A 1 203 ? -9.036 -2.494 -5.577 1.00 98.75 203 TYR A N 1
ATOM 1580 C CA . TYR A 1 203 ? -9.149 -2.605 -4.127 1.00 98.75 203 TYR A CA 1
ATOM 1581 C C . TYR A 1 203 ? -10.427 -3.356 -3.777 1.00 98.75 203 TYR A C 1
ATOM 1583 O O . TYR A 1 203 ? -11.528 -2.924 -4.118 1.00 98.75 203 TYR A O 1
ATOM 1591 N N . GLU A 1 204 ? -10.282 -4.447 -3.039 1.00 98.81 204 GLU A N 1
ATOM 1592 C CA . GLU A 1 204 ? -11.383 -5.225 -2.488 1.00 98.81 204 GLU A CA 1
ATOM 1593 C C . GLU A 1 204 ? -11.222 -5.302 -0.970 1.00 98.81 204 GLU A C 1
ATOM 1595 O O . GLU A 1 204 ? -10.111 -5.459 -0.457 1.00 98.81 204 GLU A O 1
ATOM 1600 N N . ALA A 1 205 ? -12.330 -5.184 -0.239 1.00 98.62 205 ALA A N 1
ATOM 1601 C CA . ALA A 1 205 ? -12.317 -5.337 1.206 1.00 98.62 205 ALA A CA 1
ATOM 1602 C C . ALA A 1 205 ? -13.618 -5.962 1.720 1.00 98.62 205 ALA A C 1
ATOM 1604 O O . ALA A 1 205 ? -14.714 -5.566 1.313 1.00 98.62 205 ALA A O 1
ATOM 1605 N N . THR A 1 206 ? -13.492 -6.912 2.642 1.00 98.75 206 THR A N 1
ATOM 1606 C CA . THR A 1 206 ? -14.597 -7.620 3.302 1.00 98.75 206 THR A CA 1
ATOM 1607 C C . THR A 1 206 ? -14.444 -7.514 4.810 1.00 98.75 206 THR A C 1
ATOM 1609 O O . THR A 1 206 ? -13.339 -7.560 5.341 1.00 98.75 206 THR A O 1
ATOM 1612 N N . THR A 1 207 ? -15.554 -7.331 5.527 1.00 98.88 207 THR A N 1
ATOM 1613 C CA . THR A 1 207 ? -15.526 -7.152 6.983 1.00 98.88 207 THR A CA 1
ATOM 1614 C C . THR A 1 207 ? -16.662 -7.885 7.678 1.00 98.88 207 THR A C 1
ATOM 1616 O O . THR A 1 207 ? -17.741 -8.059 7.109 1.00 98.88 207 THR A O 1
ATOM 1619 N N . ASP A 1 208 ? -16.425 -8.291 8.925 1.00 98.62 208 ASP A N 1
ATOM 1620 C CA . ASP A 1 208 ? -17.408 -8.963 9.779 1.00 98.62 208 ASP A CA 1
ATOM 1621 C C . ASP A 1 208 ? -18.240 -7.999 10.645 1.00 98.62 208 ASP A C 1
ATOM 1623 O O . ASP A 1 208 ? -19.239 -8.404 11.247 1.00 98.62 208 ASP A O 1
ATOM 1627 N N . LYS A 1 209 ? -17.865 -6.714 10.699 1.00 98.44 209 LYS A N 1
ATOM 1628 C CA . LYS A 1 209 ? -18.596 -5.654 11.407 1.00 98.44 209 LYS A CA 1
ATOM 1629 C C . LYS A 1 209 ? -18.554 -4.364 10.600 1.00 98.44 209 LYS A C 1
ATOM 1631 O O . LYS A 1 209 ? -17.594 -4.083 9.896 1.00 98.44 209 LYS A O 1
ATOM 1636 N N . ALA A 1 210 ? -19.584 -3.531 10.739 1.00 98.62 210 ALA A N 1
ATOM 1637 C CA . ALA A 1 210 ? -19.582 -2.215 10.106 1.00 98.62 210 ALA A CA 1
ATOM 1638 C C . ALA A 1 210 ? -18.325 -1.423 10.516 1.00 98.62 210 ALA A C 1
ATOM 1640 O O . ALA A 1 210 ? -18.036 -1.291 11.706 1.00 98.62 210 ALA A O 1
ATOM 1641 N N . THR A 1 211 ? -17.607 -0.879 9.532 1.00 98.81 211 THR A N 1
ATOM 1642 C CA . THR A 1 211 ? -16.370 -0.116 9.731 1.00 98.81 211 THR A CA 1
ATOM 1643 C C . THR A 1 211 ? -16.163 0.862 8.573 1.00 98.81 211 THR A C 1
ATOM 1645 O O . THR A 1 211 ? -16.588 0.563 7.454 1.00 98.81 211 THR A O 1
ATOM 1648 N N . PRO A 1 212 ? -15.562 2.046 8.789 1.00 98.62 212 PRO A N 1
ATOM 1649 C CA . PRO A 1 212 ? -15.180 2.909 7.682 1.00 98.62 212 PRO A CA 1
ATOM 1650 C C . PRO A 1 212 ? -13.969 2.325 6.944 1.00 98.62 212 PRO A C 1
ATOM 1652 O O . PRO A 1 212 ? -12.994 1.905 7.567 1.00 98.62 212 PRO A O 1
ATOM 1655 N N . VAL A 1 213 ? -14.015 2.353 5.613 1.00 98.81 213 VAL A N 1
ATOM 1656 C CA . VAL A 1 213 ? -12.918 1.925 4.737 1.00 98.81 213 VAL A CA 1
ATOM 1657 C C . VAL A 1 213 ? -12.743 2.972 3.644 1.00 98.81 213 VAL A C 1
ATOM 1659 O O . VAL A 1 213 ? -13.712 3.378 3.006 1.00 98.81 213 VAL A O 1
ATOM 1662 N N . ASN A 1 214 ? -11.511 3.437 3.453 1.00 98.75 214 ASN A N 1
ATOM 1663 C CA . ASN A 1 214 ? -11.136 4.344 2.370 1.00 98.75 214 ASN A CA 1
ATOM 1664 C C . ASN A 1 214 ? -9.681 4.056 1.995 1.00 98.75 214 ASN A C 1
ATOM 1666 O O . ASN A 1 214 ? -8.771 4.518 2.687 1.00 98.75 214 ASN A O 1
ATOM 1670 N N . LEU A 1 215 ? -9.479 3.251 0.955 1.00 98.81 215 LEU A N 1
ATOM 1671 C CA . LEU A 1 215 ? -8.164 2.783 0.524 1.00 98.81 215 LEU A CA 1
ATOM 1672 C C . LEU A 1 215 ? -7.657 3.622 -0.651 1.00 98.81 215 LEU A C 1
ATOM 1674 O O . LEU A 1 215 ? -8.439 4.070 -1.485 1.00 98.81 215 LEU A O 1
ATOM 1678 N N . THR A 1 216 ? -6.347 3.837 -0.711 1.00 98.75 216 THR A N 1
ATOM 1679 C CA . THR A 1 216 ? -5.677 4.506 -1.836 1.00 98.75 216 THR A CA 1
ATOM 1680 C C . THR A 1 216 ? -4.225 4.053 -1.913 1.00 98.75 216 THR A C 1
ATOM 1682 O O . THR A 1 216 ? -3.686 3.541 -0.932 1.00 98.75 216 THR A O 1
ATOM 1685 N N . ASN A 1 217 ? -3.568 4.304 -3.041 1.00 98.62 217 ASN A N 1
ATOM 1686 C CA . ASN A 1 217 ? -2.113 4.312 -3.133 1.00 98.62 217 ASN A CA 1
ATOM 1687 C C . ASN A 1 217 ? -1.604 5.757 -2.983 1.00 98.62 217 ASN A C 1
ATOM 1689 O O . ASN A 1 217 ? -2.322 6.702 -3.321 1.00 98.62 217 ASN A O 1
ATOM 1693 N N . HIS A 1 218 ? -0.398 5.938 -2.448 1.00 98.31 218 HIS A N 1
ATOM 1694 C CA . HIS A 1 218 ? 0.215 7.248 -2.227 1.00 98.31 218 HIS A CA 1
ATOM 1695 C C . HIS A 1 218 ? 1.550 7.407 -2.983 1.00 98.31 218 HIS A C 1
ATOM 1697 O O . HIS A 1 218 ? 2.523 7.967 -2.474 1.00 98.31 218 HIS A O 1
ATOM 1703 N N . ALA A 1 219 ? 1.609 6.911 -4.220 1.00 97.88 219 ALA A N 1
ATOM 1704 C CA . ALA A 1 219 ? 2.682 7.209 -5.162 1.00 97.88 219 ALA A CA 1
ATOM 1705 C C . ALA A 1 219 ? 2.778 8.717 -5.444 1.00 97.88 219 ALA A C 1
ATOM 1707 O O . ALA A 1 219 ? 1.773 9.425 -5.532 1.00 97.88 219 ALA A O 1
ATOM 1708 N N . PHE A 1 220 ? 4.012 9.194 -5.571 1.00 97.44 220 PHE A N 1
ATOM 1709 C CA . PHE A 1 220 ? 4.339 10.556 -5.979 1.00 97.44 220 PHE A CA 1
ATOM 1710 C C . PHE A 1 220 ? 4.994 10.460 -7.353 1.00 97.44 220 PHE A C 1
ATOM 1712 O O . PHE A 1 220 ? 5.932 9.677 -7.495 1.00 97.44 220 PHE A O 1
ATOM 1719 N N . PHE A 1 221 ? 4.495 11.240 -8.311 1.00 95.19 221 PHE A N 1
ATOM 1720 C CA . PHE A 1 221 ? 4.966 11.290 -9.695 1.00 95.19 221 PHE A CA 1
ATOM 1721 C C . PHE A 1 221 ? 5.608 12.644 -10.007 1.00 95.19 221 PHE A C 1
ATOM 1723 O O . PHE A 1 221 ? 5.139 13.651 -9.419 1.00 95.19 221 PHE A O 1
#

pLDDT: mean 87.19, std 20.76, range [34.97, 98.94]

Radius of gyration: 29.52 Å; chains: 1; bounding box: 110×48×82 Å

Foldseek 3Di:
DDDDDDDDDDDDPDPPPPPPPPDPDPVVVVVVVCVPDVPCVQVADFVLQADADPNDTKTKDWADDPAKIWIAILQQRFTAWIWGQDPVGDTDTPWDHDNHPVCLQPPPPNQARGKFDQAAAWDAQQWDADPNDIWHFEAPDPSIAHRLHDCTSSRDGWDWDDPDRFKIKTWDFQDACRRGWGWTKIKIWMWGQDPVRDIDIDIDIDTPDDTDGDIDTDIDD